Protein AF-A0A7S4CB70-F1 (afdb_monomer_lite)

Organism: NCBI:txid73025

pLDDT: mean 74.88, std 22.2, range [30.34, 98.38]

Secondary structure (DSSP, 8-state):
-PPPPPPPTT-----EETTTTT-EE-TTSEEEETTTEEEES------TT-TT--------EEEE---TTTTSHHHIIIIIIHHHHHHHHHHHH-TT-EEEE---HHHHHHHHHTT--GGGEEE-----SSS--------SEEEEE--S-S-TT---HHHHHHHHHHTGGGS--PPPSS-EEEEEEPPTT-TT--TTHHHHHHHHHHHTTTT-EEEEEEGGG---HHHHHHHHTTEEEEEEETTSSHHHHHTTSPTT-EEEEEESSGGG--HHHHHHHHHTT-EEEEEE---SS-----------

Sequence (304 aa):
AMAQAAAPANFTPFYIDVGNCGATVTRLGRVLVPGVGQFDVGGMRYNERDPEAAEPRNFGQAVVIMSPHVDAVYHSVYEGMLRTLLVLPQLNKNPALRIVTTDKPHMLQFLRVLGIDTRRVVRGLLVYASHKFYKYDVQAHVRLIVPNGIPHSNPPRQLLDMFRCYTASLRSTAPQAVPVIAVVERRPNSQRSYDQHNLLMKQLKRAMKGRAIVKVWRYDRNPTLAESIRFFSLVSVLVGPHGAGIGANMIHMPEGSSVIELIGSPAYLHPCNINLANILGLRHFTVLANQPNKQGPMDFPNVT

Radius of gyration: 20.65 Å; chains: 1; bounding box: 45×45×61 Å

InterPro domains:
  IPR049625 Glycosyltransferase 61, catalytic domain [PF04577] (85-260)

Structure (mmCIF, N/CA/C/O backbone):
data_AF-A0A7S4CB70-F1
#
_entry.id   AF-A0A7S4CB70-F1
#
loop_
_atom_site.group_PDB
_atom_site.id
_atom_site.type_symbol
_atom_site.label_atom_id
_atom_site.label_alt_id
_atom_site.label_comp_id
_atom_site.label_asym_id
_atom_site.label_entity_id
_atom_site.label_seq_id
_atom_site.pdbx_PDB_ins_code
_atom_site.Cartn_x
_atom_site.Cartn_y
_atom_site.Cartn_z
_atom_site.occupancy
_atom_site.B_iso_or_equiv
_atom_site.auth_seq_id
_atom_site.auth_comp_id
_atom_site.auth_asym_id
_atom_site.auth_atom_id
_atom_site.pdbx_PDB_model_num
ATOM 1 N N . ALA A 1 1 ? 10.836 -21.879 -0.858 1.00 38.91 1 ALA A N 1
ATOM 2 C CA . ALA A 1 1 ? 10.561 -21.505 -2.258 1.00 38.91 1 ALA A CA 1
ATOM 3 C C . ALA A 1 1 ? 9.138 -20.968 -2.329 1.00 38.91 1 ALA A C 1
ATOM 5 O O . ALA A 1 1 ? 8.225 -21.689 -1.949 1.00 38.91 1 ALA A O 1
ATOM 6 N N . MET A 1 2 ? 8.939 -19.697 -2.688 1.00 38.38 2 MET A N 1
ATOM 7 C CA . MET A 1 2 ? 7.585 -19.172 -2.899 1.00 38.38 2 MET A CA 1
ATOM 8 C C . MET A 1 2 ? 7.116 -19.660 -4.268 1.00 38.38 2 MET A C 1
ATOM 10 O O . MET A 1 2 ? 7.811 -19.424 -5.255 1.00 38.38 2 MET A O 1
ATOM 14 N N . ALA A 1 3 ? 5.992 -20.375 -4.329 1.00 41.59 3 ALA A N 1
ATOM 15 C CA . ALA A 1 3 ? 5.378 -20.722 -5.604 1.00 41.59 3 ALA A CA 1
ATOM 16 C C . ALA A 1 3 ? 5.056 -19.418 -6.348 1.00 41.59 3 ALA A C 1
ATOM 18 O O . ALA A 1 3 ? 4.370 -18.551 -5.801 1.00 41.59 3 ALA A O 1
ATOM 19 N N . GLN A 1 4 ? 5.602 -19.249 -7.554 1.00 51.22 4 GLN A N 1
ATOM 20 C CA . GLN A 1 4 ? 5.260 -18.112 -8.401 1.00 51.22 4 GLN A CA 1
ATOM 21 C C . GLN A 1 4 ? 3.770 -18.213 -8.723 1.00 51.22 4 GLN A C 1
ATOM 23 O O . GLN A 1 4 ? 3.330 -19.187 -9.331 1.00 51.22 4 GLN A O 1
ATOM 28 N N . ALA A 1 5 ? 2.987 -17.226 -8.288 1.00 50.06 5 ALA A N 1
ATOM 29 C CA . ALA A 1 5 ? 1.617 -17.101 -8.752 1.00 50.06 5 ALA A CA 1
ATOM 30 C C . ALA A 1 5 ? 1.665 -16.906 -10.274 1.00 50.06 5 ALA A C 1
ATOM 32 O O . ALA A 1 5 ? 2.288 -15.958 -10.759 1.00 50.06 5 ALA A O 1
ATOM 33 N N . ALA A 1 6 ? 1.063 -17.829 -11.024 1.00 48.88 6 ALA A N 1
ATOM 34 C CA . ALA A 1 6 ? 0.934 -17.677 -12.464 1.00 48.88 6 ALA A CA 1
ATOM 35 C C . ALA A 1 6 ? 0.084 -16.432 -12.755 1.00 48.88 6 ALA A C 1
ATOM 37 O O . ALA A 1 6 ? -0.945 -16.208 -12.114 1.00 48.88 6 ALA A O 1
ATOM 38 N N . ALA A 1 7 ? 0.525 -15.613 -13.711 1.00 49.22 7 ALA A N 1
ATOM 39 C CA . ALA A 1 7 ? -0.273 -14.496 -14.198 1.00 49.22 7 ALA A CA 1
ATOM 40 C C . ALA A 1 7 ? -1.638 -15.013 -14.706 1.00 49.22 7 ALA A C 1
ATOM 42 O O . ALA A 1 7 ? -1.688 -16.107 -15.276 1.00 49.22 7 ALA A O 1
ATOM 43 N N . PRO A 1 8 ? -2.740 -14.258 -14.543 1.00 51.25 8 PRO A N 1
ATOM 44 C CA . PRO A 1 8 ? -4.026 -14.645 -15.118 1.00 51.25 8 PRO A CA 1
ATOM 45 C C . PRO A 1 8 ? -3.899 -14.820 -16.642 1.00 51.25 8 PRO A C 1
ATOM 47 O O . PRO A 1 8 ? -3.343 -13.960 -17.323 1.00 51.25 8 PRO A O 1
ATOM 50 N N . ALA A 1 9 ? -4.422 -15.933 -17.170 1.00 47.75 9 ALA A N 1
ATOM 51 C CA . ALA A 1 9 ? -4.161 -16.422 -18.531 1.00 47.75 9 ALA A CA 1
ATOM 52 C C . ALA A 1 9 ? -4.586 -15.479 -19.681 1.00 47.75 9 ALA A C 1
ATOM 54 O O . ALA A 1 9 ? -4.141 -15.666 -20.808 1.00 47.75 9 ALA A O 1
ATOM 55 N N . ASN A 1 10 ? -5.393 -14.446 -19.404 1.00 42.00 10 ASN A N 1
ATOM 56 C CA . ASN A 1 10 ? -6.026 -13.593 -20.419 1.00 42.00 10 ASN A CA 1
ATOM 57 C C . ASN A 1 10 ? -5.554 -12.125 -20.399 1.00 42.00 10 ASN A C 1
ATOM 59 O O . ASN A 1 10 ? -6.231 -11.256 -20.943 1.00 42.00 10 ASN A O 1
ATOM 63 N N . PHE A 1 11 ? -4.424 -11.810 -19.758 1.00 40.81 11 PHE A N 1
ATOM 64 C CA . PHE A 1 11 ? -3.896 -10.443 -19.740 1.00 40.81 11 PHE A CA 1
ATOM 65 C C . PHE A 1 11 ? -2.782 -10.251 -20.779 1.00 40.81 11 PHE A C 1
ATOM 67 O O . PHE A 1 11 ? -1.666 -10.740 -20.603 1.00 40.81 11 PHE A O 1
ATOM 74 N N . THR A 1 12 ? -3.064 -9.501 -21.849 1.00 40.53 12 THR A N 1
ATOM 75 C CA . THR A 1 12 ? -2.051 -9.047 -22.816 1.00 40.53 12 THR A CA 1
ATOM 76 C C . THR A 1 12 ? -1.726 -7.574 -22.544 1.00 40.53 12 THR A C 1
ATOM 78 O O . THR A 1 12 ? -2.534 -6.708 -22.881 1.00 40.53 12 THR A O 1
ATOM 81 N N . PRO A 1 13 ? -0.588 -7.245 -21.905 1.00 44.75 13 PRO A N 1
ATOM 82 C CA . PRO A 1 13 ? -0.227 -5.854 -21.662 1.00 44.75 13 PRO A CA 1
ATOM 83 C C . PRO A 1 13 ? 0.064 -5.136 -22.982 1.00 44.75 13 PRO A C 1
ATOM 85 O O . PRO A 1 13 ? 0.829 -5.633 -23.808 1.00 44.75 13 PRO A O 1
ATOM 88 N N . PHE A 1 14 ? -0.503 -3.942 -23.150 1.00 37.31 14 PHE A N 1
ATOM 89 C CA . PHE A 1 14 ? -0.093 -3.008 -24.195 1.00 37.31 14 PHE A CA 1
ATOM 90 C C . PHE A 1 14 ? 1.187 -2.308 -23.737 1.00 37.31 14 PHE A C 1
ATOM 92 O O . PHE A 1 14 ? 1.234 -1.753 -22.637 1.00 37.31 14 PHE A O 1
ATOM 99 N N . TYR A 1 15 ? 2.232 -2.333 -24.556 1.00 43.66 15 TYR A N 1
ATOM 100 C CA . TYR A 1 15 ? 3.462 -1.612 -24.266 1.00 43.66 15 TYR A CA 1
ATOM 101 C C . TYR A 1 15 ? 4.108 -1.084 -25.539 1.00 43.66 15 TYR A C 1
ATOM 103 O O . TYR A 1 15 ? 3.937 -1.645 -26.619 1.00 43.66 15 TYR A O 1
ATOM 111 N N . ILE A 1 16 ? 4.846 0.014 -25.396 1.00 42.50 16 ILE A N 1
ATOM 112 C CA . ILE A 1 16 ? 5.533 0.666 -26.506 1.00 42.50 16 ILE A CA 1
ATOM 113 C C . ILE A 1 16 ? 6.975 0.166 -26.520 1.00 42.50 16 ILE A C 1
ATOM 115 O O . ILE A 1 16 ? 7.754 0.504 -25.623 1.00 42.50 16 ILE A O 1
ATOM 119 N N . ASP A 1 17 ? 7.317 -0.633 -27.535 1.00 43.75 17 ASP A N 1
ATOM 120 C CA . ASP A 1 17 ? 8.709 -0.967 -27.831 1.00 43.75 17 ASP A CA 1
ATOM 121 C C . ASP A 1 17 ? 9.385 0.199 -28.554 1.00 43.75 17 ASP A C 1
ATOM 123 O O . ASP A 1 17 ? 9.377 0.297 -29.777 1.00 43.75 17 ASP A O 1
ATOM 127 N N . VAL A 1 18 ? 9.970 1.117 -27.793 1.00 45.50 18 VAL A N 1
ATOM 128 C CA . VAL A 1 18 ? 10.649 2.299 -28.347 1.00 45.50 18 VAL A CA 1
ATOM 129 C C . VAL A 1 18 ? 11.891 1.953 -29.183 1.00 45.50 18 VAL A C 1
ATOM 131 O O . VAL A 1 18 ? 12.336 2.795 -29.960 1.00 45.50 18 VAL A O 1
ATOM 134 N N . GLY A 1 19 ? 12.420 0.724 -29.094 1.00 41.91 19 GLY A N 1
ATOM 135 C CA . GLY A 1 19 ? 13.618 0.298 -29.821 1.00 41.91 19 GLY A CA 1
ATOM 136 C C . GLY A 1 19 ? 13.422 0.126 -31.331 1.00 41.91 19 GLY A C 1
ATOM 137 O O . GLY A 1 19 ? 14.391 0.257 -32.072 1.00 41.91 19 GLY A O 1
ATOM 138 N N . ASN A 1 20 ? 12.187 -0.117 -31.789 1.00 40.50 20 ASN A N 1
ATOM 139 C CA . ASN A 1 20 ? 11.865 -0.371 -33.203 1.00 40.50 20 ASN A CA 1
ATOM 140 C C . ASN A 1 20 ? 10.973 0.704 -33.853 1.00 40.50 20 ASN A C 1
ATOM 142 O O . ASN A 1 20 ? 10.680 0.612 -35.042 1.00 40.50 20 ASN A O 1
ATOM 146 N N . CYS A 1 21 ? 10.533 1.724 -33.108 1.00 31.61 21 CYS A N 1
ATOM 147 C CA . CYS A 1 21 ? 9.533 2.688 -33.591 1.00 31.61 21 CYS A CA 1
ATOM 148 C C . CYS A 1 21 ? 10.104 4.022 -34.097 1.00 31.61 21 CYS A C 1
ATOM 150 O O . CYS A 1 21 ? 9.324 4.912 -34.424 1.00 31.61 21 CYS A O 1
ATOM 152 N N . GLY A 1 22 ? 11.428 4.218 -34.111 1.00 35.22 22 GLY A N 1
ATOM 153 C CA . GLY A 1 22 ? 12.018 5.527 -34.435 1.00 35.22 22 GLY A CA 1
ATOM 154 C C . GLY A 1 22 ? 11.606 6.630 -33.448 1.00 35.22 22 GLY A C 1
ATOM 155 O O . GLY A 1 22 ? 11.465 7.788 -33.834 1.00 35.22 22 GLY A O 1
ATOM 156 N N . ALA A 1 23 ? 11.342 6.267 -32.189 1.00 40.75 23 ALA A N 1
ATOM 157 C CA . ALA A 1 23 ? 10.870 7.208 -31.187 1.00 40.75 23 ALA A CA 1
ATOM 158 C C . ALA A 1 23 ? 11.989 8.163 -30.749 1.00 40.75 23 ALA A C 1
ATOM 160 O O . ALA A 1 23 ? 13.072 7.726 -30.355 1.00 40.75 23 ALA A O 1
ATOM 161 N N . THR A 1 24 ? 11.706 9.465 -30.761 1.00 41.31 24 THR A N 1
ATOM 162 C CA . THR A 1 24 ? 12.669 10.500 -30.365 1.00 41.31 24 THR A CA 1
ATOM 163 C C . THR A 1 24 ? 12.291 11.047 -28.995 1.00 41.31 24 THR A C 1
ATOM 165 O O . THR A 1 24 ? 11.194 11.583 -28.803 1.00 41.31 24 THR A O 1
ATOM 168 N N . VAL A 1 25 ? 13.205 10.937 -28.030 1.00 41.62 25 VAL A N 1
ATOM 169 C CA . VAL A 1 25 ? 13.094 11.655 -26.756 1.00 41.62 25 VAL A CA 1
ATOM 170 C C . VAL A 1 25 ? 13.489 13.104 -27.016 1.00 41.62 25 VAL A C 1
ATOM 172 O O . VAL A 1 25 ? 14.643 13.414 -27.299 1.00 41.62 25 VAL A O 1
ATOM 175 N N . THR A 1 26 ? 12.517 14.006 -26.975 1.00 39.88 26 THR A N 1
ATOM 176 C CA . THR A 1 26 ? 12.767 15.439 -27.163 1.00 39.88 26 THR A CA 1
ATOM 177 C C . THR A 1 26 ? 13.491 16.034 -25.953 1.00 39.88 26 THR A C 1
ATOM 179 O O . THR A 1 26 ? 13.379 15.535 -24.832 1.00 39.88 26 THR A O 1
ATOM 182 N N . ARG A 1 27 ? 14.150 17.184 -26.152 1.00 35.41 27 ARG A N 1
ATOM 183 C CA . ARG A 1 27 ? 14.842 17.969 -25.106 1.00 35.41 27 ARG A CA 1
ATOM 184 C C . ARG A 1 27 ? 13.941 18.386 -23.923 1.00 35.41 27 ARG A C 1
ATOM 186 O O . ARG A 1 27 ? 14.445 18.870 -22.918 1.00 35.41 27 ARG A O 1
ATOM 193 N N . LEU A 1 28 ? 12.623 18.199 -24.041 1.00 35.06 28 LEU A N 1
ATOM 194 C CA . LEU A 1 28 ? 11.613 18.488 -23.018 1.00 35.06 28 LEU A CA 1
ATOM 195 C C . LEU A 1 28 ? 11.128 17.239 -22.257 1.00 35.06 28 LEU A C 1
ATOM 197 O O . LEU A 1 28 ? 10.155 17.326 -21.512 1.00 35.06 28 LEU A O 1
ATOM 201 N N . GLY A 1 29 ? 11.741 16.070 -22.471 1.00 40.28 29 GLY A N 1
ATOM 202 C CA . GLY A 1 29 ? 11.293 14.818 -21.854 1.00 40.28 29 GLY A CA 1
ATOM 203 C C . GLY A 1 29 ? 9.998 14.268 -22.456 1.00 40.28 29 GLY A C 1
ATOM 204 O O . GLY A 1 29 ? 9.324 13.459 -21.828 1.00 40.28 29 GLY A O 1
ATOM 205 N N . ARG A 1 30 ? 9.627 14.686 -23.673 1.00 40.75 30 ARG A N 1
ATOM 206 C CA . ARG A 1 30 ? 8.506 14.080 -24.407 1.00 40.75 30 ARG A CA 1
ATOM 207 C C . ARG A 1 30 ? 9.035 12.969 -25.293 1.00 40.75 30 ARG A C 1
ATOM 209 O O . ARG A 1 30 ? 9.945 13.224 -26.082 1.00 40.75 30 ARG A O 1
ATOM 216 N N . VAL A 1 31 ? 8.462 11.776 -25.179 1.00 47.41 31 VAL A N 1
ATOM 217 C CA . VAL A 1 31 ? 8.704 10.688 -26.131 1.00 47.41 31 VAL A CA 1
ATOM 218 C C . VAL A 1 31 ? 7.678 10.851 -27.238 1.00 47.41 31 VAL A C 1
ATOM 220 O O . VAL A 1 31 ? 6.473 10.718 -27.013 1.00 47.41 31 VAL A O 1
ATOM 223 N N . LEU A 1 32 ? 8.162 11.179 -28.430 1.00 39.53 32 LEU A N 1
ATOM 224 C CA . LEU A 1 32 ? 7.360 11.125 -29.642 1.00 39.53 32 LEU A CA 1
ATOM 225 C C . LEU A 1 32 ? 7.477 9.719 -30.208 1.00 39.53 32 LEU A C 1
ATOM 227 O O . LEU A 1 32 ? 8.570 9.299 -30.579 1.00 39.53 32 LEU A O 1
ATOM 231 N N . VAL A 1 33 ? 6.357 9.004 -30.262 1.00 45.50 33 VAL A N 1
ATOM 232 C CA . VAL A 1 33 ? 6.277 7.702 -30.926 1.00 45.50 33 VAL A CA 1
ATOM 233 C C . VAL A 1 33 ? 5.480 7.909 -32.215 1.00 45.50 33 VAL A C 1
ATOM 235 O O . VAL A 1 33 ? 4.283 8.218 -32.136 1.00 45.50 33 VAL A O 1
ATOM 238 N N . PRO A 1 34 ? 6.109 7.785 -33.397 1.00 32.56 34 PRO A N 1
ATOM 239 C CA . PRO A 1 34 ? 5.412 7.889 -34.674 1.00 32.56 34 PRO A CA 1
ATOM 240 C C . PRO A 1 34 ? 4.170 6.985 -34.707 1.00 32.56 34 PRO A C 1
ATOM 242 O O . PRO A 1 34 ? 4.249 5.802 -34.386 1.00 32.56 34 PRO A O 1
ATOM 245 N N . GLY A 1 35 ? 3.007 7.556 -35.035 1.00 34.72 35 GLY A N 1
ATOM 246 C CA . GLY A 1 35 ? 1.729 6.834 -35.112 1.00 34.72 35 GLY A CA 1
ATOM 247 C C . GLY A 1 35 ? 0.983 6.605 -33.787 1.00 34.72 35 GLY A C 1
ATOM 248 O O . GLY A 1 35 ? -0.175 6.203 -33.832 1.00 34.72 35 GLY A O 1
ATOM 249 N N . VAL A 1 36 ? 1.584 6.887 -32.622 1.00 36.31 36 VAL A N 1
ATOM 250 C CA . VAL A 1 36 ? 0.936 6.698 -31.300 1.00 36.31 36 VAL A CA 1
ATOM 251 C C . VAL A 1 36 ? 0.684 8.032 -30.577 1.00 36.31 36 VAL A C 1
ATOM 253 O O . VAL A 1 36 ? -0.192 8.126 -29.722 1.00 36.31 36 VAL A O 1
ATOM 256 N N . GLY A 1 37 ? 1.405 9.091 -30.955 1.00 31.83 37 GLY A N 1
ATOM 257 C CA . GLY A 1 37 ? 1.244 10.439 -30.405 1.00 31.83 37 GLY A CA 1
ATOM 258 C C . GLY A 1 37 ? 2.386 10.853 -29.476 1.00 31.83 37 GLY A C 1
ATOM 259 O O . GLY A 1 37 ? 3.421 10.192 -29.372 1.00 31.83 37 GLY A O 1
ATOM 260 N N . GLN A 1 38 ? 2.217 12.010 -28.839 1.00 36.25 38 GLN A N 1
ATOM 261 C CA . GLN A 1 38 ? 3.214 12.594 -27.948 1.00 36.25 38 GLN A CA 1
ATOM 262 C C . GLN A 1 38 ? 2.913 12.205 -26.500 1.00 36.25 38 GLN A C 1
ATOM 264 O O . GLN A 1 38 ? 1.877 12.582 -25.957 1.00 36.25 38 GLN A O 1
ATOM 269 N N . PHE A 1 39 ? 3.845 11.509 -25.856 1.00 40.81 39 PHE A N 1
ATOM 270 C CA . PHE A 1 39 ? 3.754 11.196 -24.435 1.00 40.81 39 PHE A CA 1
ATOM 271 C C . PHE A 1 39 ? 4.614 12.171 -23.649 1.00 40.81 39 PHE A C 1
ATOM 273 O O . PHE A 1 39 ? 5.812 12.308 -23.908 1.00 40.81 39 PHE A O 1
ATOM 280 N N . ASP A 1 40 ? 4.014 12.837 -22.669 1.00 40.22 40 ASP A N 1
ATOM 281 C CA . ASP A 1 40 ? 4.784 13.539 -21.653 1.00 40.22 40 ASP A CA 1
ATOM 282 C C . ASP A 1 40 ? 5.363 12.478 -20.706 1.00 40.22 40 ASP A C 1
ATOM 284 O O . ASP A 1 40 ? 4.619 11.817 -19.979 1.00 40.22 40 ASP A O 1
ATOM 288 N N . VAL A 1 41 ? 6.685 12.286 -20.691 1.00 44.88 41 VAL A N 1
ATOM 289 C CA . VAL A 1 41 ? 7.349 11.395 -19.711 1.00 44.88 41 VAL A CA 1
ATOM 290 C C . VAL A 1 41 ? 7.465 12.097 -18.343 1.00 44.88 41 VAL A C 1
ATOM 292 O O . VAL A 1 41 ? 8.247 11.711 -17.481 1.00 44.88 41 VAL A O 1
ATOM 295 N N . GLY A 1 42 ? 6.641 13.125 -18.120 1.00 38.31 42 GLY A N 1
ATOM 296 C CA . GLY A 1 42 ? 6.819 14.126 -17.082 1.00 38.31 42 GLY A CA 1
ATOM 297 C C . GLY A 1 42 ? 7.861 15.140 -17.542 1.00 38.31 42 GLY A C 1
ATOM 298 O O . GLY A 1 42 ? 8.970 14.761 -17.908 1.00 38.31 42 GLY A O 1
ATOM 299 N N . GLY A 1 43 ? 7.498 16.423 -17.538 1.00 34.38 43 GLY A N 1
ATOM 300 C CA . GLY A 1 43 ? 8.334 17.519 -18.023 1.00 34.38 43 GLY A CA 1
ATOM 301 C C . GLY A 1 43 ? 9.685 17.605 -17.311 1.00 34.38 43 GLY A C 1
ATOM 302 O O . GLY A 1 43 ? 9.848 18.321 -16.323 1.00 34.38 43 GLY A O 1
ATOM 303 N N . MET A 1 44 ? 10.676 16.896 -17.843 1.00 37.84 44 MET A N 1
ATOM 304 C CA . MET A 1 44 ? 12.067 16.989 -17.432 1.00 37.84 44 MET A CA 1
ATOM 305 C C . MET A 1 44 ? 12.642 18.268 -18.044 1.00 37.84 44 MET A C 1
ATOM 307 O O . MET A 1 44 ? 12.967 18.311 -19.229 1.00 37.84 44 MET A O 1
ATOM 311 N N . ARG A 1 45 ? 12.736 19.346 -17.255 1.00 36.75 45 ARG A N 1
ATOM 312 C CA . ARG A 1 45 ? 13.505 20.531 -17.657 1.00 36.75 45 ARG A CA 1
ATOM 313 C C . ARG A 1 45 ? 14.989 20.266 -17.413 1.00 36.75 45 ARG A C 1
ATOM 315 O O . ARG A 1 45 ? 15.393 19.922 -16.308 1.00 36.75 45 ARG A O 1
ATOM 322 N N . TYR A 1 46 ? 15.782 20.440 -18.463 1.00 38.91 46 TYR A N 1
ATOM 323 C CA . TYR A 1 46 ? 17.238 20.332 -18.452 1.00 38.91 46 TYR A CA 1
ATOM 324 C C . TYR A 1 46 ? 17.848 21.421 -17.551 1.00 38.91 46 TYR A C 1
ATOM 326 O O . TYR A 1 46 ? 17.505 22.593 -17.705 1.00 38.91 46 TYR A O 1
ATOM 334 N N . ASN A 1 47 ? 18.736 21.058 -16.621 1.00 38.66 47 ASN A N 1
ATOM 335 C CA . ASN A 1 47 ? 19.547 22.022 -15.874 1.00 38.66 47 ASN A CA 1
ATOM 336 C C . ASN A 1 47 ? 21.029 21.742 -16.168 1.00 38.66 47 ASN A C 1
ATOM 338 O O . ASN A 1 47 ? 21.562 20.727 -15.738 1.00 38.66 47 ASN A O 1
ATOM 342 N N . GLU A 1 48 ? 21.677 22.622 -16.933 1.00 42.81 48 GLU A N 1
ATOM 343 C CA . GLU A 1 48 ? 23.053 22.470 -17.454 1.00 42.81 48 GLU A CA 1
ATOM 344 C C . GLU A 1 48 ? 24.160 22.608 -16.395 1.00 42.81 48 GLU A C 1
ATOM 346 O O . GLU A 1 48 ? 25.338 22.566 -16.734 1.00 42.81 48 GLU A O 1
ATOM 351 N N . ARG A 1 49 ? 23.812 22.804 -15.118 1.00 41.59 49 ARG A N 1
ATOM 352 C CA . ARG A 1 49 ? 24.748 23.280 -14.086 1.00 41.59 49 ARG A CA 1
ATOM 353 C C . ARG A 1 49 ? 25.097 22.272 -12.987 1.00 41.59 49 ARG A C 1
ATOM 355 O O . ARG A 1 49 ? 25.583 22.705 -11.948 1.00 41.59 49 ARG A O 1
ATOM 362 N N . ASP A 1 50 ? 24.855 20.973 -13.170 1.00 47.81 50 ASP A N 1
ATOM 363 C CA . ASP A 1 50 ? 25.267 19.965 -12.179 1.00 47.81 50 ASP A CA 1
ATOM 364 C C . ASP A 1 50 ? 26.603 19.294 -12.572 1.00 47.81 50 ASP A C 1
ATOM 366 O O . ASP A 1 50 ? 26.616 18.465 -13.486 1.00 47.81 50 ASP A O 1
ATOM 370 N N . PRO A 1 51 ? 27.731 19.645 -11.924 1.00 46.97 51 PRO A N 1
ATOM 371 C CA . PRO A 1 51 ? 29.043 19.060 -12.203 1.00 46.97 51 PRO A CA 1
ATOM 372 C C . PRO A 1 51 ? 29.188 17.602 -11.724 1.00 46.97 51 PRO A C 1
ATOM 374 O O . PRO A 1 51 ? 30.173 16.961 -12.078 1.00 46.97 51 PRO A O 1
ATOM 377 N N . GLU A 1 52 ? 28.228 17.054 -10.963 1.00 46.34 52 GLU A N 1
ATOM 378 C CA . GLU A 1 52 ? 28.184 15.628 -10.589 1.00 46.34 52 GLU A CA 1
ATOM 379 C C . GLU A 1 52 ? 27.339 14.769 -11.544 1.00 46.34 52 GLU A C 1
ATOM 381 O O . GLU A 1 52 ? 27.092 13.589 -11.270 1.00 46.34 52 GLU A O 1
ATOM 386 N N . ALA A 1 53 ? 26.884 15.322 -12.674 1.00 50.75 53 ALA A N 1
ATOM 387 C CA . ALA A 1 53 ? 26.227 14.538 -13.712 1.00 50.75 53 ALA A CA 1
ATOM 388 C C . ALA A 1 53 ? 27.212 13.490 -14.256 1.00 50.75 53 ALA A C 1
ATOM 390 O O . ALA A 1 53 ? 28.039 13.772 -15.119 1.00 50.75 53 ALA A O 1
ATOM 391 N N . ALA A 1 54 ? 27.139 12.281 -13.699 1.00 50.69 54 ALA A N 1
ATOM 392 C CA . ALA A 1 54 ? 27.976 11.165 -14.095 1.00 50.69 54 ALA A CA 1
ATOM 393 C C . ALA A 1 54 ? 27.886 10.943 -15.612 1.00 50.69 54 ALA A C 1
ATOM 395 O O . ALA A 1 54 ? 26.796 10.998 -16.188 1.00 50.69 54 ALA A O 1
ATOM 396 N N . GLU A 1 55 ? 29.038 10.656 -16.221 1.00 48.81 55 GLU A N 1
ATOM 397 C CA . GLU A 1 55 ? 29.168 10.205 -17.609 1.00 48.81 55 GLU A CA 1
ATOM 398 C C . GLU A 1 55 ? 28.046 9.210 -17.982 1.00 48.81 55 GLU A C 1
ATOM 400 O O . GLU A 1 55 ? 27.726 8.322 -17.172 1.00 48.81 55 GLU A O 1
ATOM 405 N N . PRO A 1 56 ? 27.446 9.325 -19.186 1.00 53.72 56 PRO A N 1
ATOM 406 C CA . PRO A 1 56 ? 26.411 8.411 -19.654 1.00 53.72 56 PRO A CA 1
ATOM 407 C C . PRO A 1 56 ? 26.868 6.958 -19.498 1.00 53.72 56 PRO A C 1
ATOM 409 O O . PRO A 1 56 ? 27.841 6.515 -20.106 1.00 53.72 56 PRO A O 1
ATOM 412 N N . ARG A 1 57 ? 26.164 6.182 -18.673 1.00 56.66 57 ARG A N 1
ATOM 413 C CA . ARG A 1 57 ? 26.432 4.747 -18.542 1.00 56.66 57 ARG A CA 1
ATOM 414 C C . ARG A 1 57 ? 25.555 3.993 -19.533 1.00 56.66 57 ARG A C 1
ATOM 416 O O . ARG A 1 57 ? 24.331 4.102 -19.495 1.00 56.66 57 ARG A O 1
ATOM 423 N N . ASN A 1 58 ? 26.171 3.183 -20.390 1.00 64.31 58 ASN A N 1
ATOM 424 C CA . ASN A 1 58 ? 25.429 2.259 -21.240 1.00 64.31 58 ASN A CA 1
ATOM 425 C C . ASN A 1 58 ? 24.881 1.110 -20.377 1.00 64.31 58 ASN A C 1
ATOM 427 O O . ASN A 1 58 ? 25.614 0.214 -19.960 1.00 64.31 58 ASN A O 1
ATOM 431 N N . PHE A 1 59 ? 23.582 1.151 -20.086 1.00 61.25 59 PHE A N 1
ATOM 432 C CA . PHE A 1 59 ? 22.901 0.122 -19.294 1.00 61.25 59 PHE A CA 1
ATOM 433 C C . PHE A 1 59 ? 22.364 -1.043 -20.143 1.00 61.25 59 PHE A C 1
ATOM 435 O O . PHE A 1 59 ? 21.671 -1.915 -19.613 1.00 61.25 59 PHE A O 1
ATOM 442 N N . GLY A 1 60 ? 22.658 -1.071 -21.447 1.00 74.69 60 GLY A N 1
ATOM 443 C CA . GLY A 1 60 ? 22.072 -2.024 -22.382 1.00 74.69 60 GLY A CA 1
ATOM 444 C C . GLY A 1 60 ? 20.573 -1.779 -22.554 1.00 74.69 60 GLY A C 1
ATOM 445 O O . GLY A 1 60 ? 20.161 -0.680 -22.921 1.00 74.69 60 GLY A O 1
ATOM 446 N N . GLN A 1 61 ? 19.756 -2.805 -22.299 1.00 81.50 61 GLN A N 1
ATOM 447 C CA . GLN A 1 61 ? 18.296 -2.723 -22.377 1.00 81.50 61 GLN A CA 1
ATOM 448 C C . GLN A 1 61 ? 17.681 -2.479 -20.999 1.00 81.50 61 GLN A C 1
ATOM 450 O O . GLN A 1 61 ? 17.981 -3.192 -20.036 1.00 81.50 61 GLN A O 1
ATOM 455 N N . ALA A 1 62 ? 16.769 -1.512 -20.918 1.00 82.62 62 ALA A N 1
ATOM 456 C CA . ALA A 1 62 ? 16.116 -1.146 -19.669 1.00 82.62 62 ALA A CA 1
ATOM 457 C C . ALA A 1 62 ? 14.604 -0.936 -19.815 1.00 82.62 62 ALA A C 1
ATOM 459 O O . ALA A 1 62 ? 14.110 -0.576 -20.888 1.00 82.62 62 ALA A O 1
ATOM 460 N N . VAL A 1 63 ? 13.896 -1.137 -18.701 1.00 84.69 63 VAL A N 1
ATOM 461 C CA . VAL A 1 63 ? 12.500 -0.744 -18.489 1.00 84.69 63 VAL A CA 1
ATOM 462 C C . VAL A 1 63 ? 12.456 0.385 -17.467 1.00 84.69 63 VAL A C 1
ATOM 464 O O . VAL A 1 63 ? 13.082 0.279 -16.412 1.00 84.69 63 VAL A O 1
ATOM 467 N N . VAL A 1 64 ? 11.705 1.448 -17.748 1.00 81.94 64 VAL A N 1
ATOM 468 C CA . VAL A 1 64 ? 11.556 2.587 -16.827 1.00 81.94 64 VAL A CA 1
ATOM 469 C C . VAL A 1 64 ? 10.240 2.478 -16.059 1.00 81.94 64 VAL A C 1
ATOM 471 O O . VAL A 1 64 ? 9.164 2.458 -16.654 1.00 81.94 64 VAL A O 1
ATOM 474 N N . ILE A 1 65 ? 10.329 2.417 -14.727 1.00 81.06 65 ILE A N 1
ATOM 475 C CA . ILE A 1 65 ? 9.197 2.271 -13.802 1.00 81.06 65 ILE A CA 1
ATOM 476 C C . ILE A 1 65 ? 9.305 3.368 -12.738 1.00 81.06 65 ILE A C 1
ATOM 478 O O . ILE A 1 65 ? 9.859 3.161 -11.657 1.00 81.06 65 ILE A O 1
ATOM 482 N N . MET A 1 66 ? 8.823 4.570 -13.056 1.00 74.81 66 MET A N 1
ATOM 483 C CA . MET A 1 66 ? 9.024 5.753 -12.210 1.00 74.81 66 MET A CA 1
ATOM 484 C C . MET A 1 66 ? 7.735 6.544 -11.991 1.00 74.81 66 MET A C 1
ATOM 486 O O . MET A 1 66 ? 6.903 6.657 -12.888 1.00 74.81 66 MET A O 1
ATOM 490 N N . SER A 1 67 ? 7.589 7.108 -10.793 1.00 75.12 67 SER A N 1
ATOM 491 C CA . SER A 1 67 ? 6.532 8.055 -10.420 1.00 75.12 67 SER A CA 1
ATOM 492 C C . SER A 1 67 ? 7.163 9.424 -10.134 1.00 75.12 67 SER A C 1
ATOM 494 O O . SER A 1 67 ? 8.292 9.475 -9.643 1.00 75.12 67 SER A O 1
ATOM 496 N N . PRO A 1 68 ? 6.465 10.542 -10.392 1.00 69.19 68 PRO A N 1
ATOM 497 C CA . PRO A 1 68 ? 6.941 11.866 -9.986 1.00 69.19 68 PRO A CA 1
ATOM 498 C C . PRO A 1 68 ? 7.051 12.031 -8.459 1.00 69.19 68 PRO A C 1
ATOM 500 O O . PRO A 1 68 ? 7.695 12.964 -7.990 1.00 69.19 68 PRO A O 1
ATOM 503 N N . HIS A 1 69 ? 6.449 11.133 -7.676 1.00 74.25 69 HIS A N 1
ATOM 504 C CA . HIS A 1 69 ? 6.380 11.213 -6.219 1.00 74.25 69 HIS A CA 1
ATOM 505 C C . HIS A 1 69 ? 6.947 9.956 -5.542 1.00 74.25 69 HIS A C 1
ATOM 507 O O . HIS A 1 69 ? 6.431 9.521 -4.514 1.00 74.25 69 HIS A O 1
ATOM 513 N N . VAL A 1 70 ? 8.016 9.364 -6.092 1.00 67.31 70 VAL A N 1
ATOM 514 C CA . VAL A 1 70 ? 8.646 8.131 -5.563 1.00 67.31 70 VAL A CA 1
ATOM 515 C C . VAL A 1 70 ? 9.006 8.181 -4.078 1.00 67.31 70 VAL A C 1
ATOM 517 O O . VAL A 1 70 ? 9.090 7.131 -3.443 1.00 67.31 70 VAL A O 1
ATOM 520 N N . ASP A 1 71 ? 9.203 9.370 -3.509 1.00 69.25 71 ASP A N 1
ATOM 521 C CA . ASP A 1 71 ? 9.471 9.504 -2.082 1.00 69.25 71 ASP A CA 1
ATOM 522 C C . ASP A 1 71 ? 8.253 9.158 -1.229 1.00 69.25 71 ASP A C 1
ATOM 524 O O . ASP A 1 71 ? 8.409 8.658 -0.127 1.00 69.25 71 ASP A O 1
ATOM 528 N N . ALA A 1 72 ? 7.024 9.335 -1.703 1.00 76.94 72 ALA A N 1
ATOM 529 C CA . ALA A 1 72 ? 5.863 8.944 -0.921 1.00 76.94 72 ALA A CA 1
ATOM 530 C C . ALA A 1 72 ? 5.533 7.455 -1.126 1.00 76.94 72 ALA A C 1
ATOM 532 O O . ALA A 1 72 ? 5.188 7.068 -2.234 1.00 76.94 72 ALA A O 1
ATOM 533 N N . VAL A 1 73 ? 5.510 6.639 -0.058 1.00 81.38 73 VAL A N 1
ATOM 534 C CA . VAL A 1 73 ? 5.038 5.231 -0.056 1.00 81.38 73 VAL A CA 1
ATOM 535 C C . VAL A 1 73 ? 3.750 5.049 -0.848 1.00 81.38 73 VAL A C 1
ATOM 537 O O . VAL A 1 73 ? 3.624 4.097 -1.602 1.00 81.38 73 VAL A O 1
ATOM 540 N N . TYR A 1 74 ? 2.781 5.953 -0.680 1.00 84.81 74 TYR A N 1
ATOM 541 C CA . TYR A 1 74 ? 1.545 5.884 -1.450 1.00 84.81 74 TYR A CA 1
ATOM 542 C C . TYR A 1 74 ? 1.840 5.911 -2.955 1.00 84.81 74 TYR A C 1
ATOM 544 O O . TYR A 1 74 ? 1.493 4.983 -3.675 1.00 84.81 74 TYR A O 1
ATOM 552 N N . HIS A 1 75 ? 2.524 6.947 -3.433 1.00 82.94 75 HIS A N 1
ATOM 553 C CA . HIS A 1 75 ? 2.786 7.110 -4.858 1.00 82.94 75 HIS A CA 1
ATOM 554 C C . HIS A 1 75 ? 3.752 6.049 -5.385 1.00 82.94 75 HIS A C 1
ATOM 556 O O . HIS A 1 75 ? 3.545 5.517 -6.472 1.00 82.94 75 HIS A O 1
ATOM 562 N N . SER A 1 76 ? 4.751 5.641 -4.607 1.00 81.81 76 SER A N 1
ATOM 563 C CA . SER A 1 76 ? 5.627 4.550 -5.012 1.00 81.81 76 SER A CA 1
ATOM 564 C C . SER A 1 76 ? 4.864 3.234 -5.158 1.00 81.81 76 SER A C 1
ATOM 566 O O . SER A 1 76 ? 5.109 2.534 -6.135 1.00 81.81 76 SER A O 1
ATOM 568 N N . VAL A 1 77 ? 3.895 2.932 -4.286 1.00 82.88 77 VAL A N 1
ATOM 569 C CA . VAL A 1 77 ? 3.036 1.739 -4.387 1.00 82.88 77 VAL A CA 1
ATOM 570 C C . VAL A 1 77 ? 2.034 1.852 -5.540 1.00 82.88 77 VAL A C 1
ATOM 572 O O . VAL A 1 77 ? 1.971 0.988 -6.409 1.00 82.88 77 VAL A O 1
ATOM 575 N N . TYR A 1 78 ? 1.241 2.913 -5.605 1.00 84.12 78 TYR A N 1
ATOM 576 C CA . TYR A 1 78 ? 0.146 2.974 -6.580 1.00 84.12 78 TYR A CA 1
ATOM 577 C C . TYR A 1 78 ? 0.596 3.395 -7.967 1.00 84.12 78 TYR A C 1
ATOM 579 O O . TYR A 1 78 ? 0.103 2.873 -8.962 1.00 84.12 78 TYR A O 1
ATOM 587 N N . GLU A 1 79 ? 1.535 4.328 -8.049 1.00 80.81 79 GLU A N 1
ATOM 588 C CA . GLU A 1 79 ? 1.979 4.861 -9.329 1.00 80.81 79 GLU A CA 1
ATOM 589 C C . GLU A 1 79 ? 3.207 4.115 -9.838 1.00 80.81 79 GLU A C 1
ATOM 591 O O . GLU A 1 79 ? 3.293 3.880 -11.035 1.00 80.81 79 GLU A O 1
ATOM 596 N N . GLY A 1 80 ? 4.143 3.725 -8.968 1.00 80.38 80 GLY A N 1
ATOM 597 C CA . GLY A 1 80 ? 5.348 2.990 -9.362 1.00 80.38 80 GLY A CA 1
ATOM 598 C C . GLY A 1 80 ? 5.118 1.484 -9.467 1.00 80.38 80 GLY A C 1
ATOM 599 O O . GLY A 1 80 ? 5.197 0.901 -10.545 1.00 80.38 80 GLY A O 1
ATOM 600 N N . MET A 1 81 ? 4.820 0.843 -8.340 1.00 84.69 81 MET A N 1
ATOM 601 C CA . MET A 1 81 ? 4.824 -0.612 -8.197 1.00 84.69 81 MET A CA 1
ATOM 602 C C . MET A 1 81 ? 3.784 -1.311 -9.084 1.00 84.69 81 MET A C 1
ATOM 604 O O . MET A 1 81 ? 4.097 -2.329 -9.701 1.00 84.69 81 MET A O 1
ATOM 608 N N . LEU A 1 82 ? 2.572 -0.758 -9.219 1.00 86.81 82 LEU A N 1
ATOM 609 C CA . LEU A 1 82 ? 1.546 -1.347 -10.092 1.00 86.81 82 LEU A CA 1
ATOM 610 C C . LEU A 1 82 ? 1.973 -1.400 -11.569 1.00 86.81 82 LEU A C 1
ATOM 612 O O . LEU A 1 82 ? 1.558 -2.309 -12.285 1.00 86.81 82 LEU A O 1
ATOM 616 N N . ARG A 1 83 ? 2.853 -0.499 -12.029 1.00 85.44 83 ARG A N 1
ATOM 617 C CA . ARG A 1 83 ? 3.395 -0.546 -13.401 1.00 85.44 83 ARG A CA 1
ATOM 618 C C . ARG A 1 83 ? 4.339 -1.713 -13.615 1.00 85.44 83 ARG A C 1
ATOM 620 O O . ARG A 1 83 ? 4.404 -2.239 -14.721 1.00 85.44 83 ARG A O 1
ATOM 627 N N . THR A 1 84 ? 5.033 -2.160 -12.572 1.00 88.44 84 THR A N 1
ATOM 628 C CA . THR A 1 84 ? 5.869 -3.359 -12.661 1.00 88.44 84 THR A CA 1
ATOM 629 C C . THR A 1 84 ? 5.042 -4.574 -13.053 1.00 88.44 84 THR A C 1
ATOM 631 O O . THR A 1 84 ? 5.533 -5.408 -13.800 1.00 88.44 84 THR A O 1
ATOM 634 N N . LEU A 1 85 ? 3.775 -4.654 -12.634 1.00 89.44 85 LEU A N 1
ATOM 635 C CA . LEU A 1 85 ? 2.893 -5.769 -12.995 1.00 89.44 85 LEU A CA 1
ATOM 636 C C . LEU A 1 85 ? 2.595 -5.827 -14.496 1.00 89.44 85 LEU A C 1
ATOM 638 O O . LEU A 1 85 ? 2.439 -6.918 -15.037 1.00 89.44 85 LEU A O 1
ATOM 642 N N . LEU A 1 86 ? 2.568 -4.675 -15.173 1.00 87.50 86 LEU A N 1
ATOM 643 C CA . LEU A 1 86 ? 2.348 -4.590 -16.620 1.00 87.50 86 LEU A CA 1
ATOM 644 C C . LEU A 1 86 ? 3.519 -5.158 -17.425 1.00 87.50 86 LEU A C 1
ATOM 646 O O . LEU A 1 86 ? 3.317 -5.689 -18.512 1.00 87.50 86 LEU A O 1
ATOM 650 N N . VAL A 1 87 ? 4.735 -5.047 -16.889 1.00 89.19 87 VAL A N 1
ATOM 651 C CA . VAL A 1 87 ? 5.972 -5.479 -17.560 1.00 89.19 87 VAL A CA 1
ATOM 652 C C . VAL A 1 87 ? 6.592 -6.726 -16.942 1.00 89.19 87 VAL A C 1
ATOM 654 O O . VAL A 1 87 ? 7.642 -7.188 -17.386 1.00 89.19 87 VAL A O 1
ATOM 657 N N . LEU A 1 88 ? 5.962 -7.278 -15.905 1.00 90.81 88 LEU A N 1
ATOM 658 C CA . LEU A 1 88 ? 6.461 -8.435 -15.175 1.00 90.81 88 LEU A CA 1
ATOM 659 C C . LEU A 1 88 ? 6.726 -9.639 -16.097 1.00 90.81 88 LEU A C 1
ATOM 661 O O . LEU A 1 88 ? 7.793 -10.238 -15.960 1.00 90.81 88 LEU A O 1
ATOM 665 N N . PRO A 1 89 ? 5.865 -9.972 -17.086 1.00 90.12 89 PRO A N 1
ATOM 666 C CA . PRO A 1 89 ? 6.161 -11.052 -18.026 1.00 90.12 89 PRO A CA 1
ATOM 667 C C . PRO A 1 89 ? 7.473 -10.843 -18.797 1.00 90.12 89 PRO A C 1
ATOM 669 O O . PRO A 1 89 ? 8.241 -11.786 -18.967 1.00 90.12 89 PRO A O 1
ATOM 672 N N . GLN A 1 90 ? 7.765 -9.618 -19.238 1.00 88.75 90 GLN A N 1
ATOM 673 C CA . GLN A 1 90 ? 8.990 -9.264 -19.962 1.00 88.75 90 GLN A CA 1
ATOM 674 C C . GLN A 1 90 ? 10.202 -9.295 -19.033 1.00 88.75 90 GLN A C 1
ATOM 676 O O . GLN A 1 90 ? 11.248 -9.825 -19.407 1.00 88.75 90 GLN A O 1
ATOM 681 N N . LEU A 1 91 ? 10.055 -8.782 -17.808 1.00 91.25 91 LEU A N 1
ATOM 682 C CA . LEU A 1 91 ? 11.105 -8.841 -16.793 1.00 91.25 91 LEU A CA 1
ATOM 683 C C . LEU A 1 91 ? 11.459 -10.289 -16.433 1.00 91.25 91 LEU A C 1
ATOM 685 O O . LEU A 1 91 ? 12.639 -10.575 -16.232 1.00 91.25 91 LEU A O 1
ATOM 689 N N . ASN A 1 92 ? 10.478 -11.193 -16.401 1.00 91.62 92 ASN A N 1
ATOM 690 C CA . ASN A 1 92 ? 10.691 -12.620 -16.148 1.00 91.62 92 ASN A CA 1
ATOM 691 C C . ASN A 1 92 ? 11.314 -13.337 -17.354 1.00 91.62 92 ASN A C 1
ATOM 693 O O . ASN A 1 92 ? 12.231 -14.133 -17.180 1.00 91.62 92 ASN A O 1
ATOM 697 N N . LYS A 1 93 ? 10.860 -13.030 -18.577 1.00 91.94 93 LYS A N 1
ATOM 698 C CA . LYS A 1 93 ? 11.410 -13.605 -19.819 1.00 91.94 93 LYS A CA 1
ATOM 699 C C . LYS A 1 93 ? 12.845 -13.161 -20.103 1.00 91.94 93 LYS A C 1
ATOM 701 O O . LYS A 1 93 ? 13.592 -13.911 -20.721 1.00 91.94 93 LYS A O 1
ATOM 706 N N . ASN A 1 94 ? 13.234 -11.958 -19.679 1.00 92.38 94 ASN A N 1
ATOM 707 C CA . ASN A 1 94 ? 14.572 -11.419 -19.904 1.00 92.38 94 ASN A CA 1
ATOM 708 C C . ASN A 1 94 ? 15.200 -10.917 -18.588 1.00 92.38 94 ASN A C 1
ATOM 710 O O . ASN A 1 94 ? 15.046 -9.742 -18.233 1.00 92.38 94 ASN A O 1
ATOM 714 N N . PRO A 1 95 ? 15.947 -11.781 -17.873 1.00 92.44 95 PRO A N 1
ATOM 715 C CA . PRO A 1 95 ? 16.656 -11.419 -16.644 1.00 92.44 95 PRO A CA 1
ATOM 716 C C . PRO A 1 95 ? 17.735 -10.339 -16.818 1.00 92.44 95 PRO A C 1
ATOM 718 O O . PRO A 1 95 ? 18.098 -9.692 -15.836 1.00 92.44 95 PRO A O 1
ATOM 721 N N . ALA A 1 96 ? 18.228 -10.113 -18.042 1.00 90.75 96 ALA A N 1
ATOM 722 C CA . ALA A 1 96 ? 19.227 -9.085 -18.331 1.00 90.75 96 ALA A CA 1
ATOM 723 C C . ALA A 1 96 ? 18.628 -7.670 -18.412 1.00 90.75 96 ALA A C 1
ATOM 725 O O . ALA A 1 96 ? 19.374 -6.696 -18.292 1.00 90.75 96 ALA A O 1
ATOM 726 N N . LEU A 1 97 ? 17.300 -7.533 -18.571 1.00 89.44 97 LEU A N 1
ATOM 727 C CA . LEU A 1 97 ? 16.644 -6.221 -18.558 1.00 89.44 97 LEU A CA 1
ATOM 728 C C . LEU A 1 97 ? 16.885 -5.520 -17.222 1.00 89.44 97 LEU A C 1
ATOM 730 O O . LEU A 1 97 ? 16.513 -6.036 -16.160 1.00 89.44 97 LEU A O 1
ATOM 734 N N . ARG A 1 98 ? 17.454 -4.318 -17.294 1.00 89.06 98 ARG A N 1
ATOM 735 C CA . ARG A 1 98 ? 17.605 -3.413 -16.155 1.00 89.06 98 ARG A CA 1
ATOM 736 C C . ARG A 1 98 ? 16.289 -2.701 -15.855 1.00 89.06 98 ARG A C 1
ATOM 738 O O . ARG A 1 98 ? 15.467 -2.493 -16.745 1.00 89.06 98 ARG A O 1
ATOM 745 N N . ILE A 1 99 ? 16.089 -2.325 -14.598 1.00 89.06 99 ILE A N 1
ATOM 746 C CA . ILE A 1 99 ? 14.879 -1.645 -14.129 1.00 89.06 99 ILE A CA 1
ATOM 747 C C . ILE A 1 99 ? 15.283 -0.274 -13.614 1.00 89.06 99 ILE A C 1
ATOM 749 O O . ILE A 1 99 ? 15.920 -0.172 -12.569 1.00 89.06 99 ILE A O 1
ATOM 753 N N . VAL A 1 100 ? 14.916 0.777 -14.335 1.00 85.81 100 VAL A N 1
ATOM 754 C CA . VAL A 1 100 ? 15.155 2.153 -13.902 1.00 85.81 100 VAL A CA 1
ATOM 755 C C . VAL A 1 100 ? 14.019 2.559 -12.972 1.00 85.81 100 VAL A C 1
ATOM 757 O O . VAL A 1 100 ? 12.882 2.755 -13.406 1.00 85.81 100 VAL A O 1
ATOM 760 N N . THR A 1 101 ? 14.315 2.627 -11.677 1.00 86.19 101 THR A N 1
ATOM 761 C CA . THR A 1 101 ? 13.370 3.025 -10.627 1.00 86.19 101 THR A CA 1
ATOM 762 C C . THR A 1 101 ? 14.119 3.565 -9.405 1.00 86.19 101 THR A C 1
ATOM 764 O O . THR A 1 101 ? 15.342 3.709 -9.424 1.00 86.19 101 THR A O 1
ATOM 767 N N . THR A 1 102 ? 13.392 3.892 -8.340 1.00 83.62 102 THR A N 1
ATOM 768 C CA . THR A 1 102 ? 13.985 4.303 -7.068 1.00 83.62 102 THR A CA 1
ATOM 769 C C . THR A 1 102 ? 14.542 3.103 -6.294 1.00 83.62 102 THR A C 1
ATOM 771 O O . THR A 1 102 ? 13.969 2.015 -6.300 1.00 83.62 102 THR A O 1
ATOM 774 N N . ASP A 1 103 ? 15.640 3.304 -5.576 1.00 85.25 103 ASP A N 1
ATOM 775 C CA . ASP A 1 103 ? 16.288 2.314 -4.710 1.00 85.25 103 ASP A CA 1
ATOM 776 C C . ASP A 1 103 ? 15.751 2.329 -3.269 1.00 85.25 103 ASP A C 1
ATOM 778 O O . ASP A 1 103 ? 16.325 1.717 -2.368 1.00 85.25 103 ASP A O 1
ATOM 782 N N . LYS A 1 104 ? 14.624 3.009 -3.029 1.00 85.12 104 LYS A N 1
ATOM 783 C CA . LYS A 1 104 ? 14.020 3.093 -1.696 1.00 85.12 104 LYS A CA 1
ATOM 784 C C . LYS A 1 104 ? 13.661 1.694 -1.170 1.00 85.12 104 LYS A C 1
ATOM 786 O O . LYS A 1 104 ? 13.129 0.873 -1.927 1.00 85.12 104 LYS A O 1
ATOM 791 N N . PRO A 1 105 ? 13.830 1.432 0.142 1.00 87.12 105 PRO A N 1
ATOM 792 C CA . PRO A 1 105 ? 13.625 0.103 0.721 1.00 87.12 105 PRO A CA 1
ATOM 793 C C . PRO A 1 105 ? 12.276 -0.543 0.383 1.00 87.12 105 PRO A C 1
ATOM 795 O O . PRO A 1 105 ? 12.222 -1.731 0.076 1.00 87.12 105 PRO A O 1
ATOM 798 N N . HIS A 1 106 ? 11.187 0.230 0.382 1.00 84.19 106 HIS A N 1
ATOM 799 C CA . HIS A 1 106 ? 9.852 -0.285 0.076 1.00 84.19 106 HIS A CA 1
ATOM 800 C C . HIS A 1 106 ? 9.710 -0.736 -1.391 1.00 84.19 106 HIS A C 1
ATOM 802 O O . HIS A 1 106 ? 9.067 -1.751 -1.650 1.00 84.19 106 HIS A O 1
ATOM 808 N N . MET A 1 107 ? 10.350 -0.042 -2.343 1.00 88.25 107 MET A N 1
ATOM 809 C CA . MET A 1 107 ? 10.373 -0.438 -3.757 1.00 88.25 107 MET A CA 1
ATOM 810 C C . MET A 1 107 ? 11.153 -1.739 -3.941 1.00 88.25 107 MET A C 1
ATOM 812 O O . MET A 1 107 ? 10.674 -2.674 -4.578 1.00 88.25 107 MET A O 1
ATOM 816 N N . LEU A 1 108 ? 12.323 -1.847 -3.307 1.00 91.00 108 LEU A N 1
ATOM 817 C CA . LEU A 1 108 ? 13.134 -3.064 -3.369 1.00 91.00 108 LEU A CA 1
ATOM 818 C C . LEU A 1 108 ? 12.408 -4.270 -2.760 1.00 91.00 108 LEU A C 1
ATOM 820 O O . LEU A 1 108 ? 12.436 -5.358 -3.331 1.00 91.00 108 LEU A O 1
ATOM 824 N N . GLN A 1 109 ? 11.725 -4.089 -1.627 1.00 90.06 109 GLN A N 1
ATOM 825 C CA . GLN A 1 109 ? 10.913 -5.150 -1.025 1.00 90.06 109 GLN A CA 1
ATOM 826 C C . GLN A 1 109 ? 9.771 -5.595 -1.942 1.00 90.06 109 GLN A C 1
ATOM 828 O O . GLN A 1 109 ? 9.516 -6.791 -2.056 1.00 90.06 109 GLN A O 1
ATOM 833 N N . PHE A 1 110 ? 9.119 -4.656 -2.626 1.00 90.06 110 PHE A N 1
ATOM 834 C CA . PHE A 1 110 ? 8.087 -4.976 -3.603 1.00 90.06 110 PHE A CA 1
ATOM 835 C C . PHE A 1 110 ? 8.621 -5.802 -4.772 1.00 90.06 110 PHE A C 1
ATOM 837 O O . PHE A 1 110 ? 8.050 -6.841 -5.096 1.00 90.06 110 PHE A O 1
ATOM 844 N N . LEU A 1 111 ? 9.748 -5.399 -5.361 1.00 92.12 111 LEU A N 1
ATOM 845 C CA . LEU A 1 111 ? 10.374 -6.158 -6.445 1.00 92.12 111 LEU A CA 1
ATOM 846 C C . LEU A 1 111 ? 10.721 -7.585 -5.999 1.00 92.12 111 LEU A C 1
ATOM 848 O O . LEU A 1 111 ? 10.434 -8.533 -6.726 1.00 92.12 111 LEU A O 1
ATOM 852 N N . ARG A 1 112 ? 11.229 -7.761 -4.772 1.00 92.88 112 ARG A N 1
ATOM 853 C CA . ARG A 1 112 ? 11.488 -9.097 -4.205 1.00 92.88 112 ARG A CA 1
ATOM 854 C C . ARG A 1 112 ? 10.219 -9.934 -4.068 1.00 92.88 112 ARG A C 1
ATOM 856 O O . ARG A 1 112 ? 10.259 -11.120 -4.374 1.00 92.88 112 ARG A O 1
ATOM 863 N N . VAL A 1 113 ? 9.104 -9.335 -3.644 1.00 90.44 113 VAL A N 1
ATOM 864 C CA . VAL A 1 113 ? 7.802 -10.026 -3.565 1.00 90.44 113 VAL A CA 1
ATOM 865 C C . VAL A 1 113 ? 7.329 -10.491 -4.944 1.00 90.44 113 VAL A C 1
ATOM 867 O O . VAL A 1 113 ? 6.757 -11.570 -5.052 1.00 90.44 113 VAL A O 1
ATOM 870 N N . LEU A 1 114 ? 7.630 -9.738 -6.005 1.00 90.56 114 LEU A N 1
ATOM 871 C CA . LEU A 1 114 ? 7.362 -10.154 -7.385 1.00 90.56 114 LEU A CA 1
ATOM 872 C C . LEU A 1 114 ? 8.384 -11.159 -7.950 1.00 90.56 114 LEU A C 1
ATOM 874 O O . LEU A 1 114 ? 8.287 -11.532 -9.116 1.00 90.56 114 LEU A O 1
ATOM 878 N N . GLY A 1 115 ? 9.374 -11.586 -7.161 1.00 92.62 115 GLY A N 1
ATOM 879 C CA . GLY A 1 115 ? 10.440 -12.482 -7.617 1.00 92.62 115 GLY A CA 1
ATOM 880 C C . GLY A 1 115 ? 11.476 -11.811 -8.523 1.00 92.62 115 GLY A C 1
ATOM 881 O O . GLY A 1 115 ? 12.232 -12.499 -9.205 1.00 92.62 115 GLY A O 1
ATOM 882 N N . ILE A 1 116 ? 11.535 -10.478 -8.540 1.00 94.06 116 ILE A N 1
ATOM 883 C CA . ILE A 1 116 ? 12.505 -9.715 -9.326 1.00 94.06 116 ILE A CA 1
ATOM 884 C C . ILE A 1 116 ? 13.801 -9.551 -8.522 1.00 94.06 116 ILE A C 1
ATOM 886 O O . ILE A 1 116 ? 13.798 -9.053 -7.395 1.00 94.06 116 ILE A O 1
ATOM 890 N N . ASP A 1 117 ? 14.931 -9.907 -9.137 1.00 95.38 117 ASP A N 1
ATOM 891 C CA . ASP A 1 117 ? 16.262 -9.649 -8.582 1.00 95.38 117 ASP A CA 1
ATOM 892 C C . ASP A 1 117 ? 16.538 -8.140 -8.488 1.00 95.38 117 ASP A C 1
ATOM 894 O O . ASP A 1 117 ? 16.678 -7.446 -9.499 1.00 95.38 117 ASP A O 1
ATOM 898 N N . THR A 1 118 ? 16.668 -7.627 -7.263 1.00 94.50 118 THR A N 1
ATOM 899 C CA . THR A 1 118 ? 16.908 -6.201 -7.007 1.00 94.50 118 THR A CA 1
ATOM 900 C C . THR A 1 118 ? 18.257 -5.702 -7.525 1.00 94.50 118 THR A C 1
ATOM 902 O O . THR A 1 118 ? 18.415 -4.500 -7.694 1.00 94.50 118 THR A O 1
ATOM 905 N N . ARG A 1 119 ? 19.211 -6.584 -7.862 1.00 94.12 119 ARG A N 1
ATOM 906 C CA . ARG A 1 119 ? 20.471 -6.202 -8.539 1.00 94.12 119 ARG A CA 1
ATOM 907 C C . ARG A 1 119 ? 20.248 -5.686 -9.964 1.00 94.12 119 ARG A C 1
ATOM 909 O O . ARG A 1 119 ? 21.148 -5.107 -10.571 1.00 94.12 119 ARG A O 1
ATOM 916 N N . ARG A 1 120 ? 19.050 -5.894 -10.518 1.00 92.06 120 ARG A N 1
ATOM 917 C CA . ARG A 1 120 ? 18.627 -5.342 -11.811 1.00 92.06 120 ARG A CA 1
ATOM 918 C C . ARG A 1 120 ? 18.202 -3.879 -11.712 1.00 92.06 120 ARG A C 1
ATOM 920 O O . ARG A 1 120 ? 18.092 -3.235 -12.754 1.00 92.06 120 ARG A O 1
ATOM 927 N N . VAL A 1 121 ? 17.960 -3.368 -10.502 1.00 90.56 121 VAL A N 1
ATOM 928 C CA . VAL A 1 121 ? 17.575 -1.973 -10.285 1.00 90.56 121 VAL A CA 1
ATOM 929 C C . VAL A 1 121 ? 18.761 -1.073 -10.594 1.00 90.56 121 VAL A C 1
ATOM 931 O O . VAL A 1 121 ? 19.825 -1.180 -9.990 1.00 90.56 121 VAL A O 1
ATOM 934 N N . VAL A 1 122 ? 18.553 -0.174 -11.544 1.00 86.00 122 VAL A N 1
ATOM 935 C CA . VAL A 1 122 ? 19.414 0.973 -11.796 1.00 86.00 122 VAL A CA 1
ATOM 936 C C . VAL A 1 122 ? 18.716 2.155 -11.153 1.00 86.00 122 VAL A C 1
ATOM 938 O O . VAL A 1 122 ? 17.563 2.447 -11.476 1.00 86.00 122 VAL A O 1
ATOM 941 N N . ARG A 1 123 ? 19.402 2.810 -10.215 1.00 79.25 123 ARG A N 1
ATOM 942 C CA . ARG A 1 123 ? 18.868 3.989 -9.541 1.00 79.25 123 ARG A CA 1
ATOM 943 C C . ARG A 1 123 ? 18.579 5.057 -10.592 1.00 79.25 123 ARG A C 1
ATOM 945 O O . ARG A 1 123 ? 19.501 5.599 -11.188 1.00 79.25 123 ARG A O 1
ATOM 952 N N . GLY A 1 124 ? 17.300 5.323 -10.823 1.00 65.25 124 GLY A N 1
ATOM 953 C CA . GLY A 1 124 ? 16.832 6.492 -11.548 1.00 65.25 124 GLY A CA 1
ATOM 954 C C . GLY A 1 124 ? 16.394 7.533 -10.530 1.00 65.25 124 GLY A C 1
ATOM 955 O O . GLY A 1 124 ? 15.565 7.243 -9.667 1.00 65.25 124 GLY A O 1
ATOM 956 N N . LEU A 1 125 ? 16.934 8.744 -10.609 1.00 54.81 125 LEU A N 1
ATOM 957 C CA . LEU A 1 125 ? 16.405 9.889 -9.872 1.00 54.81 125 LEU A CA 1
ATOM 958 C C . LEU A 1 125 ? 15.541 10.720 -10.824 1.00 54.81 125 LEU A C 1
ATOM 960 O O . LEU A 1 125 ? 16.053 11.488 -11.625 1.00 54.81 125 LEU A O 1
ATOM 964 N N . LEU A 1 126 ? 14.220 10.578 -10.715 1.00 52.16 126 LEU A N 1
ATOM 965 C CA . LEU A 1 126 ? 13.264 11.560 -11.225 1.00 52.16 126 LEU A CA 1
ATOM 966 C C . LEU A 1 126 ? 12.854 12.386 -10.013 1.00 52.16 126 LEU A C 1
ATOM 968 O O . LEU A 1 126 ? 12.002 11.982 -9.226 1.00 52.16 126 LEU A O 1
ATOM 972 N N . VAL A 1 127 ? 13.539 13.507 -9.816 1.00 42.91 127 VAL A N 1
ATOM 973 C CA . VAL A 1 127 ? 13.212 14.458 -8.754 1.00 42.91 127 VAL A CA 1
ATOM 974 C C . VAL A 1 127 ? 12.207 15.446 -9.325 1.00 42.91 127 VAL A C 1
ATOM 976 O O . VAL A 1 127 ? 12.560 16.336 -10.096 1.00 42.91 127 VAL A O 1
ATOM 979 N N . TYR A 1 128 ? 10.943 15.286 -8.946 1.00 41.84 128 TYR A N 1
ATOM 980 C CA . TYR A 1 128 ? 9.930 16.319 -9.115 1.00 41.84 128 TYR A CA 1
ATOM 981 C C . TYR A 1 128 ? 9.726 16.972 -7.743 1.00 41.84 128 TYR A C 1
ATOM 983 O O . TYR A 1 128 ? 9.328 16.301 -6.799 1.00 41.84 128 TYR A O 1
ATOM 991 N N . ALA A 1 129 ? 10.014 18.275 -7.651 1.00 34.34 129 ALA A N 1
ATOM 992 C CA . ALA A 1 129 ? 9.929 19.136 -6.458 1.00 34.34 129 ALA A CA 1
ATOM 993 C C . ALA A 1 129 ? 11.189 19.247 -5.568 1.00 34.34 129 ALA A C 1
ATOM 995 O O . ALA A 1 129 ? 11.197 18.870 -4.401 1.00 34.34 129 ALA A O 1
ATOM 996 N N . SER A 1 130 ? 12.248 19.848 -6.124 1.00 33.91 130 SER A N 1
ATOM 997 C CA . SER A 1 130 ? 13.021 20.969 -5.530 1.00 33.91 130 SER A CA 1
ATOM 998 C C . SER A 1 130 ? 14.332 21.166 -6.307 1.00 33.91 130 SER A C 1
ATOM 1000 O O . SER A 1 130 ? 15.402 20.749 -5.895 1.00 33.91 130 SER A O 1
ATOM 1002 N N . HIS A 1 131 ? 14.240 21.769 -7.495 1.00 36.78 131 HIS A N 1
ATOM 1003 C CA . HIS A 1 131 ? 15.355 22.361 -8.266 1.00 36.78 131 HIS A CA 1
ATOM 1004 C C . HIS A 1 131 ? 16.589 21.499 -8.629 1.00 36.78 131 HIS A C 1
ATOM 1006 O O . HIS A 1 131 ? 17.464 21.997 -9.336 1.00 36.78 131 HIS A O 1
ATOM 1012 N N . LYS A 1 132 ? 16.657 20.218 -8.255 1.00 36.25 132 LYS A N 1
ATOM 1013 C CA . LYS A 1 132 ? 17.739 19.300 -8.636 1.00 36.25 132 LYS A CA 1
ATOM 1014 C C . LYS A 1 132 ? 17.196 18.160 -9.482 1.00 36.25 132 LYS A C 1
ATOM 1016 O O . LYS A 1 132 ? 16.806 17.122 -8.964 1.00 36.25 132 LYS A O 1
ATOM 1021 N N . PHE A 1 133 ? 17.140 18.375 -10.791 1.00 40.59 133 PHE A N 1
ATOM 1022 C CA . PHE A 1 133 ? 16.900 17.301 -11.746 1.00 40.59 133 PHE A CA 1
ATOM 1023 C C . PHE A 1 133 ? 18.204 16.523 -11.909 1.00 40.59 133 PHE A C 1
ATOM 1025 O O . PHE A 1 133 ? 19.145 17.037 -12.506 1.00 40.59 133 PHE A O 1
ATOM 1032 N N . TYR A 1 134 ? 18.274 15.297 -11.396 1.00 38.91 134 TYR A N 1
ATOM 1033 C CA . TYR A 1 134 ? 19.389 14.422 -11.740 1.00 38.91 134 TYR A CA 1
ATOM 1034 C C . TYR A 1 134 ? 19.157 13.891 -13.148 1.00 38.91 134 TYR A C 1
ATOM 1036 O O . TYR A 1 134 ? 18.238 13.113 -13.409 1.00 38.91 134 TYR A O 1
ATOM 1044 N N . LYS A 1 135 ? 19.989 14.360 -14.072 1.00 42.66 135 LYS A N 1
ATOM 1045 C CA . LYS A 1 135 ? 20.051 13.843 -15.428 1.00 42.66 135 LYS A CA 1
ATOM 1046 C C . LYS A 1 135 ? 20.683 12.454 -15.360 1.00 42.66 135 LYS A C 1
ATOM 1048 O O . LYS A 1 135 ? 21.885 12.334 -15.166 1.00 42.66 135 LYS A O 1
ATOM 1053 N N . TYR A 1 136 ? 19.892 11.408 -15.561 1.00 42.81 136 TYR A N 1
ATOM 1054 C CA . TYR A 1 136 ? 20.455 10.209 -16.167 1.00 42.81 136 TYR A CA 1
ATOM 1055 C C . TYR A 1 136 ? 20.342 10.408 -17.670 1.00 42.81 136 TYR A C 1
ATOM 1057 O O . TYR A 1 136 ? 19.240 10.421 -18.217 1.00 42.81 136 TYR A O 1
ATOM 1065 N N . ASP A 1 137 ? 21.480 10.620 -18.331 1.00 42.41 137 ASP A N 1
ATOM 1066 C CA . ASP A 1 137 ? 21.565 10.460 -19.778 1.00 42.41 137 ASP A CA 1
ATOM 1067 C C . ASP A 1 137 ? 21.421 8.961 -20.046 1.00 42.41 137 ASP A C 1
ATOM 1069 O O . ASP A 1 137 ? 22.385 8.194 -20.055 1.00 42.41 137 ASP A O 1
ATOM 1073 N N . VAL A 1 138 ? 20.169 8.504 -20.096 1.00 46.97 138 VAL A N 1
ATOM 1074 C CA . VAL A 1 138 ? 19.846 7.122 -20.418 1.00 46.97 138 VAL A CA 1
ATOM 1075 C C . VAL A 1 138 ? 20.069 6.968 -21.924 1.00 46.97 138 VAL A C 1
ATOM 1077 O O . VAL A 1 138 ? 19.122 6.817 -22.683 1.00 46.97 138 VAL A O 1
ATOM 1080 N N . GLN A 1 139 ? 21.332 6.936 -22.359 1.00 43.44 139 GLN A N 1
ATOM 1081 C CA . GLN A 1 139 ? 21.738 6.346 -23.644 1.00 43.44 139 GLN A CA 1
ATOM 1082 C C . GLN A 1 139 ? 21.653 4.810 -23.593 1.00 43.44 139 GLN A C 1
ATOM 1084 O O . GLN A 1 139 ? 22.393 4.093 -24.263 1.00 43.44 139 GLN A O 1
ATOM 1089 N N . ALA A 1 140 ? 20.771 4.269 -22.752 1.00 45.94 140 ALA A N 1
ATOM 1090 C CA . ALA A 1 140 ? 20.409 2.874 -22.846 1.00 45.94 140 ALA A CA 1
ATOM 1091 C C . ALA A 1 140 ? 19.555 2.715 -24.105 1.00 45.94 140 ALA A C 1
ATOM 1093 O O . ALA A 1 140 ? 18.752 3.591 -24.437 1.00 45.94 140 ALA A O 1
ATOM 1094 N N . HIS A 1 141 ? 19.656 1.565 -24.763 1.00 55.31 141 HIS A N 1
ATOM 1095 C CA . HIS A 1 141 ? 18.618 1.129 -25.686 1.00 55.31 141 HIS A CA 1
ATOM 1096 C C . HIS A 1 141 ? 17.376 0.802 -24.848 1.00 55.31 141 HIS A C 1
ATOM 1098 O O . HIS A 1 141 ? 17.093 -0.358 -24.540 1.00 55.31 141 HIS A O 1
ATOM 1104 N N . VAL A 1 142 ? 16.672 1.841 -24.387 1.00 56.44 142 VAL A N 1
ATOM 1105 C CA . VAL A 1 142 ? 15.407 1.709 -23.675 1.00 56.44 142 VAL A CA 1
ATOM 1106 C C . VAL A 1 142 ? 14.476 1.019 -24.650 1.00 56.44 142 VAL A C 1
ATOM 1108 O O . VAL A 1 142 ? 14.116 1.585 -25.674 1.00 56.44 142 VAL A O 1
ATOM 1111 N N . ARG A 1 143 ? 14.148 -0.238 -24.360 1.00 60.31 143 ARG A N 1
ATOM 1112 C CA . ARG A 1 143 ? 13.196 -1.002 -25.164 1.00 60.31 143 ARG A CA 1
ATOM 1113 C C . ARG A 1 143 ? 11.780 -0.791 -24.679 1.00 60.31 143 ARG A C 1
ATOM 1115 O O . ARG A 1 143 ? 10.859 -1.005 -25.437 1.00 60.31 143 ARG A O 1
ATOM 1122 N N . LEU A 1 144 ? 11.583 -0.381 -23.427 1.00 64.38 144 LEU A N 1
ATOM 1123 C CA . LEU A 1 144 ? 10.250 -0.344 -22.848 1.00 64.38 144 LEU A CA 1
ATOM 1124 C C . LEU A 1 144 ? 10.072 0.857 -21.931 1.00 64.38 144 LEU A C 1
ATOM 1126 O O . LEU A 1 144 ? 10.613 0.910 -20.824 1.00 64.38 144 LEU A O 1
ATOM 1130 N N . ILE A 1 145 ? 9.265 1.807 -22.385 1.00 64.75 145 ILE A N 1
ATOM 1131 C CA . ILE A 1 145 ? 8.756 2.879 -21.535 1.0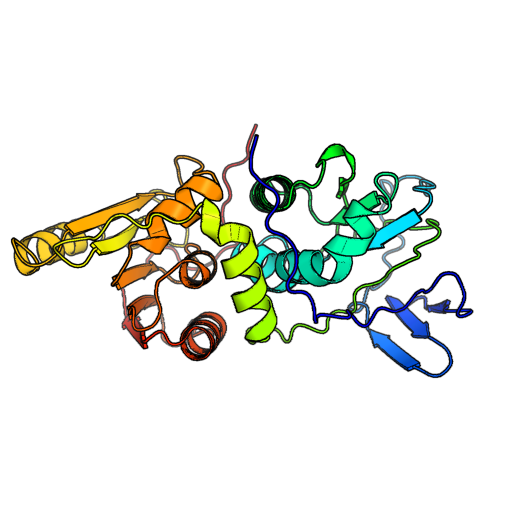0 64.75 145 ILE A CA 1
ATOM 1132 C C . ILE A 1 145 ? 7.332 2.495 -21.173 1.00 64.75 145 ILE A C 1
ATOM 1134 O O . ILE A 1 145 ? 6.493 2.317 -22.054 1.00 64.75 145 ILE A O 1
ATOM 1138 N N . VAL A 1 146 ? 7.061 2.356 -19.876 1.00 66.81 146 VAL A N 1
ATOM 1139 C CA . VAL A 1 146 ? 5.689 2.220 -19.388 1.00 66.81 146 VAL A CA 1
ATOM 1140 C C . VAL A 1 146 ? 5.171 3.636 -19.167 1.00 66.81 146 VAL A C 1
ATOM 1142 O O . VAL A 1 146 ? 5.599 4.276 -18.198 1.00 66.81 146 VAL A O 1
ATOM 1145 N N . PRO A 1 147 ? 4.320 4.174 -20.062 1.00 61.16 147 PRO A N 1
ATOM 1146 C CA . PRO A 1 147 ? 3.827 5.534 -19.918 1.00 61.16 147 PRO A CA 1
ATOM 1147 C C . PRO A 1 147 ? 3.138 5.725 -18.565 1.00 61.16 147 PRO A C 1
ATOM 1149 O O . PRO A 1 147 ? 2.661 4.775 -17.936 1.00 61.16 147 PRO A O 1
ATOM 1152 N N . ASN A 1 148 ? 3.093 6.980 -18.117 1.00 59.66 148 ASN A N 1
ATOM 1153 C CA . ASN A 1 148 ? 2.483 7.429 -16.865 1.00 59.66 148 ASN A CA 1
ATOM 1154 C C . ASN A 1 148 ? 0.940 7.341 -16.915 1.00 59.66 148 ASN A C 1
ATOM 1156 O O . ASN A 1 148 ? 0.242 8.317 -16.673 1.00 59.66 148 ASN A O 1
ATOM 1160 N N . GLY A 1 149 ? 0.405 6.183 -17.304 1.00 57.59 149 GLY A N 1
ATOM 1161 C CA . GLY A 1 149 ? -1.014 5.956 -17.572 1.00 57.59 149 GLY A CA 1
ATOM 1162 C C . GLY A 1 149 ? -1.845 5.620 -16.337 1.00 57.59 149 GLY A C 1
ATOM 1163 O O . GLY A 1 149 ? -3.019 5.310 -16.485 1.00 57.59 149 GLY A O 1
ATOM 1164 N N . ILE A 1 150 ? -1.260 5.647 -15.134 1.00 63.84 150 ILE A N 1
ATOM 1165 C CA . ILE A 1 150 ? -2.019 5.523 -13.885 1.00 63.84 150 ILE A CA 1
ATOM 1166 C C . ILE A 1 150 ? -2.367 6.948 -13.454 1.00 63.84 150 ILE A C 1
ATOM 1168 O O . ILE A 1 150 ? -1.459 7.660 -13.012 1.00 63.84 150 ILE A O 1
ATOM 1172 N N . PRO A 1 151 ? -3.633 7.391 -13.591 1.00 67.62 151 PRO A N 1
ATOM 1173 C CA . PRO A 1 151 ? -4.021 8.718 -13.155 1.00 67.62 151 PRO A CA 1
ATOM 1174 C C . PRO A 1 151 ? -3.673 8.869 -11.680 1.00 67.62 151 PRO A C 1
ATOM 1176 O O . PRO A 1 151 ? -3.938 7.973 -10.867 1.00 67.62 151 PRO A O 1
ATOM 1179 N N . HIS A 1 152 ? -3.068 10.004 -11.338 1.00 74.69 152 HIS A N 1
ATOM 1180 C CA . HIS A 1 152 ? -2.778 10.336 -9.955 1.00 74.69 152 HIS A CA 1
ATOM 1181 C C . HIS A 1 152 ? -4.040 10.118 -9.118 1.00 74.69 152 HIS A C 1
ATOM 1183 O O . HIS A 1 152 ? -5.115 10.596 -9.480 1.00 74.69 152 HIS A O 1
ATOM 1189 N N . SER A 1 153 ? -3.918 9.391 -8.006 1.00 78.31 153 SER A N 1
ATOM 1190 C CA . SER A 1 153 ? -5.039 9.157 -7.087 1.00 78.31 153 SER A CA 1
ATOM 1191 C C . SER A 1 153 ? -6.207 8.311 -7.626 1.00 78.31 153 SER A C 1
ATOM 1193 O O . SER A 1 153 ? -7.236 8.252 -6.960 1.00 78.31 153 SER A O 1
ATOM 1195 N N . ASN A 1 154 ? -6.088 7.650 -8.783 1.00 87.31 154 ASN A N 1
ATOM 1196 C CA . ASN A 1 154 ? -7.162 6.813 -9.335 1.00 87.31 154 ASN A CA 1
ATOM 1197 C C . ASN A 1 154 ? -6.609 5.580 -10.084 1.00 87.31 154 ASN A C 1
ATOM 1199 O O . ASN A 1 154 ? -6.700 5.502 -11.311 1.00 87.31 154 ASN A O 1
ATOM 1203 N N . PRO A 1 155 ? -5.965 4.631 -9.375 1.00 88.75 155 PRO A N 1
ATOM 1204 C CA . PRO A 1 155 ? -5.400 3.452 -10.017 1.00 88.75 155 PRO A CA 1
ATOM 1205 C C . PRO A 1 155 ? -6.490 2.521 -10.578 1.00 88.75 155 PRO A C 1
ATOM 1207 O O . PRO A 1 155 ? -7.476 2.269 -9.886 1.00 88.75 155 PRO A O 1
ATOM 1210 N N . PRO A 1 156 ? -6.310 1.941 -11.783 1.00 90.06 156 PRO A N 1
ATOM 1211 C CA . PRO A 1 156 ? -7.268 0.993 -12.345 1.00 90.06 156 PRO A CA 1
ATOM 1212 C C . PRO A 1 156 ? -7.516 -0.197 -11.414 1.00 90.06 156 PRO A C 1
ATOM 1214 O O . PRO A 1 156 ? -6.566 -0.842 -10.957 1.00 9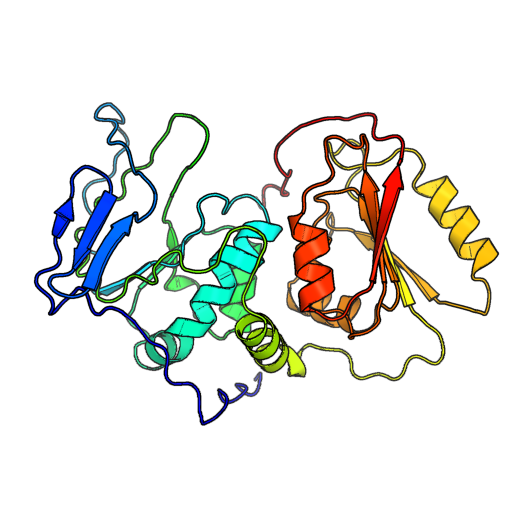0.06 156 PRO A O 1
ATOM 1217 N N . ARG A 1 157 ? -8.792 -0.530 -11.187 1.00 92.50 157 ARG A N 1
ATOM 1218 C CA . ARG A 1 157 ? -9.215 -1.656 -10.339 1.00 92.50 157 ARG A CA 1
ATOM 1219 C C . ARG A 1 157 ? -8.495 -2.957 -10.698 1.00 92.50 157 ARG A C 1
ATOM 1221 O O . ARG A 1 157 ? -8.007 -3.655 -9.817 1.00 92.50 157 ARG A O 1
ATOM 1228 N N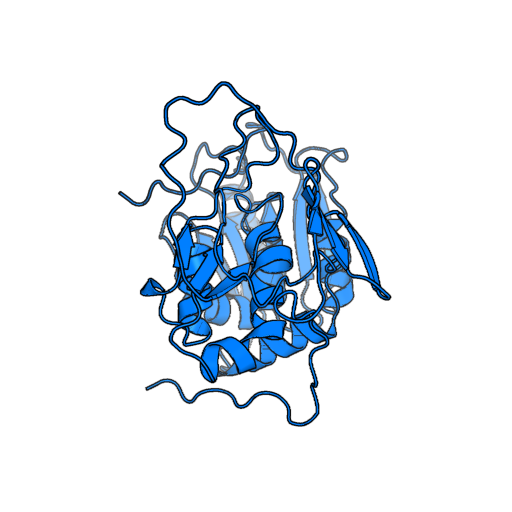 . GLN A 1 158 ? -8.363 -3.233 -11.991 1.00 90.94 158 GLN A N 1
ATOM 1229 C CA . GLN A 1 158 ? -7.746 -4.445 -12.522 1.00 90.94 158 GLN A CA 1
ATOM 1230 C C . GLN A 1 158 ? -6.284 -4.589 -12.083 1.00 90.94 158 GLN A C 1
ATOM 1232 O O . GLN A 1 158 ? -5.854 -5.691 -11.760 1.00 90.94 158 GLN A O 1
ATOM 1237 N N . LEU A 1 159 ? -5.522 -3.490 -12.010 1.00 90.00 159 LEU A N 1
ATOM 1238 C CA . LEU A 1 159 ? -4.135 -3.532 -11.532 1.00 90.00 159 LEU A CA 1
ATOM 1239 C C . LEU A 1 159 ? -4.056 -3.808 -10.032 1.00 90.00 159 LEU A C 1
ATOM 1241 O O . LEU A 1 159 ? -3.167 -4.537 -9.587 1.00 90.00 159 LEU A O 1
ATOM 1245 N N . LEU A 1 160 ? -4.993 -3.261 -9.256 1.00 92.56 160 LEU A N 1
ATOM 1246 C CA . LEU A 1 160 ? -5.097 -3.545 -7.826 1.00 92.56 160 LEU A CA 1
ATOM 1247 C C . LEU A 1 160 ? -5.451 -5.017 -7.586 1.00 92.56 160 LEU A C 1
ATOM 1249 O O . LEU A 1 160 ? -4.829 -5.663 -6.745 1.00 92.56 160 LEU A O 1
ATOM 1253 N N . ASP A 1 161 ? -6.402 -5.561 -8.345 1.00 92.81 161 ASP A N 1
ATOM 1254 C CA . ASP A 1 161 ? -6.801 -6.966 -8.245 1.00 92.81 161 ASP A CA 1
ATOM 1255 C C . ASP A 1 161 ? -5.675 -7.901 -8.689 1.00 92.81 161 ASP A C 1
ATOM 1257 O O . ASP A 1 161 ? -5.349 -8.840 -7.965 1.00 92.81 161 ASP A O 1
ATOM 1261 N N . MET A 1 162 ? -4.990 -7.598 -9.798 1.00 90.94 162 MET A N 1
ATOM 1262 C CA . MET A 1 162 ? -3.785 -8.326 -10.206 1.00 90.94 162 MET A CA 1
ATOM 1263 C C . MET A 1 162 ? -2.744 -8.342 -9.087 1.00 90.94 162 MET A C 1
ATOM 1265 O O . MET A 1 162 ? -2.195 -9.396 -8.768 1.00 90.94 162 MET A O 1
ATOM 1269 N N . PHE A 1 163 ? -2.488 -7.200 -8.445 1.00 91.06 163 PHE A N 1
ATOM 1270 C CA . PHE A 1 163 ? -1.555 -7.147 -7.326 1.00 91.06 163 PHE A CA 1
ATOM 1271 C C . PHE A 1 163 ? -2.010 -7.998 -6.134 1.00 91.06 163 PHE A C 1
ATOM 1273 O O . PHE A 1 163 ? -1.203 -8.714 -5.531 1.00 91.06 163 PHE A O 1
ATOM 1280 N N . ARG A 1 164 ? -3.304 -7.956 -5.792 1.00 92.31 164 ARG A N 1
ATOM 1281 C CA . ARG A 1 164 ? -3.889 -8.795 -4.734 1.00 92.31 164 ARG A CA 1
ATOM 1282 C C . ARG A 1 164 ? -3.752 -10.282 -5.066 1.00 92.31 164 ARG A C 1
ATOM 1284 O O . ARG A 1 164 ? -3.445 -11.051 -4.160 1.00 92.31 164 ARG A O 1
ATOM 1291 N N . CYS A 1 165 ? -3.882 -10.673 -6.335 1.00 92.06 165 CYS A N 1
ATOM 1292 C CA . CYS A 1 165 ? -3.619 -12.038 -6.796 1.00 92.06 165 CYS A CA 1
ATOM 1293 C C . CYS A 1 165 ? -2.145 -12.431 -6.618 1.00 92.06 165 CYS A C 1
ATOM 1295 O O . CYS A 1 165 ? -1.864 -13.460 -6.009 1.00 92.06 165 CYS A O 1
ATOM 1297 N N . TYR A 1 166 ? -1.197 -11.597 -7.063 1.00 89.69 166 TYR A N 1
ATOM 1298 C CA . TYR A 1 166 ? 0.241 -11.874 -6.905 1.00 89.69 166 TYR A CA 1
ATOM 1299 C C . TYR A 1 166 ? 0.673 -11.993 -5.443 1.00 89.69 166 TYR A C 1
ATOM 1301 O O . TYR A 1 166 ? 1.581 -12.751 -5.115 1.00 89.69 166 TYR A O 1
ATOM 1309 N N . THR A 1 167 ? 0.013 -11.253 -4.557 1.00 91.50 167 THR A N 1
ATOM 1310 C CA . THR A 1 167 ? 0.309 -11.254 -3.122 1.00 91.50 167 THR A CA 1
ATOM 1311 C C . THR A 1 167 ? -0.589 -12.188 -2.318 1.00 91.50 167 THR A C 1
ATOM 1313 O O . THR A 1 167 ? -0.477 -12.218 -1.094 1.00 91.50 167 THR A O 1
ATOM 1316 N N . ALA A 1 168 ? -1.450 -12.983 -2.961 1.00 93.25 168 ALA A N 1
ATOM 1317 C CA . ALA A 1 168 ? -2.436 -13.817 -2.276 1.00 93.25 168 ALA A CA 1
ATOM 1318 C C . ALA A 1 168 ? -1.797 -14.811 -1.295 1.00 93.25 168 ALA A C 1
ATOM 1320 O O . ALA A 1 168 ? -2.284 -14.961 -0.179 1.00 93.25 168 ALA A O 1
ATOM 1321 N N . SER A 1 169 ? -0.662 -15.414 -1.664 1.00 91.25 169 SER A N 1
ATOM 1322 C CA . SER A 1 169 ? 0.082 -16.360 -0.815 1.00 91.25 169 SER A CA 1
ATOM 1323 C C . SER A 1 169 ? 0.704 -15.725 0.435 1.00 91.25 169 SER A C 1
ATOM 1325 O O . SER A 1 169 ? 1.053 -16.429 1.381 1.00 91.25 169 SER A O 1
ATOM 1327 N N . LEU A 1 170 ? 0.848 -14.396 0.459 1.00 92.19 170 LEU A N 1
ATOM 1328 C CA . LEU A 1 170 ? 1.347 -13.641 1.610 1.00 92.19 170 LEU A CA 1
ATOM 1329 C C . LEU A 1 170 ? 0.232 -13.251 2.586 1.00 92.19 170 LEU A C 1
ATOM 1331 O O . LEU A 1 170 ? 0.515 -12.889 3.732 1.00 92.19 170 LEU A O 1
ATOM 1335 N N . ARG A 1 171 ? -1.027 -13.297 2.139 1.00 93.75 171 ARG A N 1
ATOM 1336 C CA . ARG A 1 171 ? -2.192 -12.928 2.945 1.00 93.75 171 ARG A CA 1
ATOM 1337 C C . ARG A 1 171 ? -2.434 -13.986 4.012 1.00 93.75 171 ARG A C 1
ATOM 1339 O O . ARG A 1 171 ? -2.224 -15.177 3.803 1.00 93.75 171 ARG A O 1
ATOM 1346 N N . SER A 1 172 ? -2.916 -13.542 5.164 1.00 88.69 172 SER A N 1
ATOM 1347 C CA . SER A 1 172 ? -3.437 -14.457 6.168 1.00 88.69 172 SER A CA 1
ATOM 1348 C C . SER A 1 172 ? -4.853 -14.861 5.779 1.00 88.69 172 SER A C 1
ATOM 1350 O O . SER A 1 172 ? -5.711 -14.005 5.580 1.00 88.69 172 SER A O 1
ATOM 1352 N N . THR A 1 173 ? -5.105 -16.163 5.714 1.00 83.81 173 THR A N 1
ATOM 1353 C CA . THR A 1 173 ? -6.445 -16.738 5.512 1.00 83.81 173 THR A CA 1
ATOM 1354 C C . THR A 1 173 ? -7.083 -17.197 6.820 1.00 83.81 173 THR A C 1
ATOM 1356 O O . THR A 1 173 ? -8.204 -17.696 6.811 1.00 83.81 173 THR A O 1
ATOM 1359 N N . ALA A 1 174 ? -6.383 -17.029 7.950 1.00 84.62 174 ALA A N 1
ATOM 1360 C CA . ALA A 1 174 ? -6.859 -17.454 9.258 1.00 84.62 174 ALA A CA 1
ATOM 1361 C C . ALA A 1 174 ? -8.193 -16.763 9.598 1.00 84.62 174 ALA A C 1
ATOM 1363 O O . ALA A 1 174 ? -8.199 -15.531 9.749 1.00 84.62 174 ALA A O 1
ATOM 1364 N N . PRO A 1 175 ? -9.293 -17.525 9.762 1.00 81.31 175 PRO A N 1
ATOM 1365 C CA . PRO A 1 175 ? -10.574 -16.969 10.169 1.00 81.31 175 PRO A CA 1
ATOM 1366 C C . PRO A 1 175 ? -10.400 -16.175 11.461 1.00 81.31 175 PRO A C 1
ATOM 1368 O O . PRO A 1 175 ? -9.779 -16.649 12.413 1.00 81.31 175 PRO A O 1
ATOM 1371 N N . GLN A 1 176 ? -10.919 -14.951 11.494 1.00 85.44 176 GLN A N 1
ATOM 1372 C CA . GLN A 1 176 ? -10.966 -14.169 12.723 1.00 85.44 176 GLN A CA 1
ATOM 1373 C C . GLN A 1 176 ? -12.372 -14.278 13.300 1.00 85.44 176 GLN A C 1
ATOM 1375 O O . GLN A 1 176 ? -13.339 -13.910 12.640 1.00 85.44 176 GLN A O 1
ATOM 1380 N N . ALA A 1 177 ? -12.479 -14.771 14.536 1.00 88.56 177 ALA A N 1
ATOM 1381 C CA . ALA A 1 177 ? -13.760 -14.860 15.240 1.00 88.56 177 ALA A CA 1
ATOM 1382 C C . ALA A 1 177 ? -14.376 -13.476 15.506 1.00 88.56 177 ALA A C 1
ATOM 1384 O O . ALA A 1 177 ? -15.588 -13.346 15.648 1.00 88.56 177 ALA A O 1
ATOM 1385 N N . VAL A 1 178 ? -13.534 -12.441 15.575 1.00 94.12 178 VAL A N 1
ATOM 1386 C CA . VAL A 1 178 ? -13.942 -11.050 15.772 1.00 94.12 178 VAL A CA 1
ATOM 1387 C C . VAL A 1 178 ? -13.177 -10.124 14.820 1.00 94.12 178 VAL A C 1
ATOM 1389 O O . VAL A 1 178 ? -12.036 -10.428 14.464 1.00 94.12 178 VAL A O 1
ATOM 1392 N N . PRO A 1 179 ? -13.753 -8.970 14.438 1.00 96.06 179 PRO A N 1
ATOM 1393 C CA . PRO A 1 179 ? -13.074 -7.968 13.622 1.00 96.06 179 PRO A CA 1
ATOM 1394 C C . PRO A 1 179 ? -11.728 -7.521 14.206 1.00 96.06 179 PRO A C 1
ATOM 1396 O O . PRO A 1 179 ? -11.567 -7.411 15.426 1.00 96.06 179 PRO A O 1
ATOM 1399 N N . VAL A 1 180 ? -10.774 -7.185 13.335 1.00 97.81 180 VAL A N 1
ATOM 1400 C CA . VAL A 1 180 ? -9.498 -6.570 13.735 1.00 97.81 180 VAL A CA 1
ATOM 1401 C C . VAL A 1 180 ? -9.518 -5.086 13.388 1.00 97.81 180 VAL A C 1
ATOM 1403 O O . VAL A 1 180 ? -9.752 -4.705 12.241 1.00 97.81 180 VAL A O 1
ATOM 1406 N N . ILE A 1 181 ? -9.227 -4.246 14.377 1.00 98.19 181 ILE A N 1
ATOM 1407 C CA . ILE A 1 181 ? -9.038 -2.807 14.208 1.00 98.19 181 ILE A CA 1
ATOM 1408 C C . ILE A 1 181 ? -7.547 -2.511 14.308 1.00 98.19 181 ILE A C 1
ATOM 1410 O O . ILE A 1 181 ? -6.936 -2.744 15.353 1.00 98.19 181 ILE A O 1
ATOM 1414 N N . ALA A 1 182 ? -6.963 -1.996 13.233 1.00 97.75 182 ALA A N 1
ATOM 1415 C CA . ALA A 1 182 ? -5.587 -1.528 13.219 1.00 97.75 182 ALA A CA 1
ATOM 1416 C C . ALA A 1 182 ? -5.547 -0.015 13.407 1.00 97.75 182 ALA A C 1
ATOM 1418 O O . ALA A 1 182 ? -6.198 0.721 12.671 1.00 97.75 182 ALA A O 1
ATOM 1419 N N . VAL A 1 183 ? -4.738 0.445 14.355 1.00 96.75 183 VAL A N 1
ATOM 1420 C CA . VAL A 1 183 ? -4.427 1.863 14.544 1.00 96.75 183 VAL A CA 1
ATOM 1421 C C . VAL A 1 183 ? -2.975 2.092 14.151 1.00 96.75 183 VAL A C 1
ATOM 1423 O O . VAL A 1 183 ? -2.070 1.509 14.747 1.00 96.75 183 VAL A O 1
ATOM 1426 N N . VAL A 1 184 ? -2.745 2.918 13.135 1.00 94.25 184 VAL A N 1
ATOM 1427 C CA . VAL A 1 184 ? -1.406 3.280 12.676 1.00 94.25 184 VAL A CA 1
ATOM 1428 C C . VAL A 1 184 ? -0.816 4.322 13.614 1.00 94.25 184 VAL A C 1
ATOM 1430 O O . VAL A 1 184 ? -1.356 5.415 13.783 1.00 94.25 184 VAL A O 1
ATOM 1433 N N . GLU A 1 185 ? 0.333 3.987 14.184 1.00 90.94 185 GLU A N 1
ATOM 1434 C CA . GLU A 1 185 ? 1.138 4.870 15.012 1.00 90.94 185 GLU A CA 1
ATOM 1435 C C . GLU A 1 185 ? 2.428 5.214 14.263 1.00 90.94 185 GLU A C 1
ATOM 1437 O O . GLU A 1 185 ? 3.170 4.347 13.785 1.00 90.94 185 GLU A O 1
ATOM 1442 N N . ARG A 1 186 ? 2.688 6.514 14.133 1.00 84.94 186 ARG A N 1
ATOM 1443 C CA . ARG A 1 186 ? 3.969 7.028 13.650 1.00 84.94 186 ARG A CA 1
ATOM 1444 C C . ARG A 1 186 ? 4.884 7.293 14.841 1.00 84.94 186 ARG A C 1
ATOM 1446 O O . ARG A 1 186 ? 4.421 7.392 15.973 1.00 84.94 186 ARG A O 1
ATOM 1453 N N . ARG A 1 187 ? 6.186 7.423 14.574 1.00 81.62 187 ARG A N 1
ATOM 1454 C CA . ARG A 1 187 ? 7.170 7.765 15.607 1.00 81.62 187 ARG A CA 1
ATOM 1455 C C . ARG A 1 187 ? 6.736 9.031 16.361 1.00 81.62 187 ARG A C 1
ATOM 1457 O O . ARG A 1 187 ? 6.218 9.951 15.709 1.00 81.62 187 ARG A O 1
ATOM 1464 N N . PRO A 1 188 ? 6.982 9.099 17.683 1.00 73.56 188 PRO A N 1
ATOM 1465 C CA . PRO A 1 188 ? 6.883 10.351 18.419 1.00 73.56 188 PRO A CA 1
ATOM 1466 C C . PRO A 1 188 ? 7.638 11.456 17.671 1.00 73.56 188 PRO A C 1
ATOM 1468 O O . PRO A 1 188 ? 8.699 11.199 17.104 1.00 73.56 188 PRO A O 1
ATOM 1471 N N . ASN A 1 189 ? 7.065 12.657 17.632 1.00 70.75 189 ASN A N 1
ATOM 1472 C CA . ASN A 1 189 ? 7.606 13.839 16.948 1.00 70.75 189 ASN A CA 1
ATOM 1473 C C . ASN A 1 189 ? 7.681 13.771 15.415 1.00 70.75 189 ASN A C 1
ATOM 1475 O O . ASN A 1 189 ? 8.142 14.727 14.798 1.00 70.75 189 ASN A O 1
ATOM 1479 N N . SER A 1 190 ? 7.201 12.705 14.766 1.00 77.62 190 SER A N 1
ATOM 1480 C CA . SER A 1 190 ? 7.037 12.758 13.309 1.00 77.62 190 SER A CA 1
ATOM 1481 C C . SER A 1 190 ? 5.966 13.787 12.927 1.00 77.62 190 SER A C 1
ATOM 1483 O O . SER A 1 190 ? 4.972 13.957 13.629 1.00 77.62 190 SER A O 1
ATOM 1485 N N . GLN A 1 191 ? 6.097 14.421 11.764 1.00 71.44 191 GLN A N 1
ATOM 1486 C CA . GLN A 1 191 ? 5.127 15.411 11.251 1.00 71.44 191 GLN A CA 1
ATOM 1487 C C . GLN A 1 191 ? 3.725 14.841 10.966 1.00 71.44 191 GLN A C 1
ATOM 1489 O O . GLN A 1 191 ? 2.824 15.528 10.499 1.00 71.44 191 GLN A O 1
ATOM 1494 N N . ARG A 1 192 ? 3.540 13.536 11.162 1.00 74.44 192 ARG A N 1
ATOM 1495 C CA . ARG A 1 192 ? 2.269 12.840 10.959 1.00 74.44 192 ARG A CA 1
ATOM 1496 C C . ARG A 1 192 ? 1.874 12.051 12.206 1.00 74.44 192 ARG A C 1
ATOM 1498 O O . ARG A 1 192 ? 1.151 11.066 12.095 1.00 74.44 192 ARG A O 1
ATOM 1505 N N . SER A 1 193 ? 2.371 12.438 13.384 1.00 79.69 193 SER A N 1
ATOM 1506 C CA . SER A 1 193 ? 1.853 11.963 14.668 1.00 79.69 193 SER A CA 1
ATOM 1507 C C . SER A 1 193 ? 0.640 12.785 15.108 1.00 79.69 193 SER A C 1
ATOM 1509 O O . SER A 1 193 ? 0.418 13.903 14.648 1.00 79.69 193 SER A O 1
ATOM 1511 N N . TYR A 1 194 ? -0.150 12.221 16.015 1.00 81.06 194 TYR A N 1
ATOM 1512 C CA . TYR A 1 194 ? -1.238 12.916 16.694 1.00 81.06 194 TYR A CA 1
ATOM 1513 C C . TYR A 1 194 ? -1.112 12.660 18.197 1.00 81.06 194 TYR A C 1
ATOM 1515 O O . TYR A 1 194 ? -0.846 11.531 18.619 1.00 81.06 194 TYR A O 1
ATOM 1523 N N . ASP A 1 195 ? -1.295 13.697 19.009 1.00 81.31 195 ASP A N 1
ATOM 1524 C CA . ASP A 1 195 ? -0.893 13.665 20.429 1.00 81.31 195 ASP A CA 1
ATOM 1525 C C . ASP A 1 195 ? -1.804 12.793 21.287 1.00 81.31 195 ASP A C 1
ATOM 1527 O O . ASP A 1 195 ? -1.435 12.293 22.348 1.00 81.31 195 ASP A O 1
ATOM 1531 N N . GLN A 1 196 ? -3.022 12.571 20.803 1.00 86.25 196 GLN A N 1
ATOM 1532 C CA . GLN A 1 196 ? -4.054 11.831 21.511 1.00 86.25 196 GLN A CA 1
ATOM 1533 C C . GLN A 1 196 ? -4.012 10.322 21.216 1.00 86.25 196 GLN A C 1
ATOM 1535 O O . GLN A 1 196 ? -4.992 9.629 21.487 1.00 86.25 196 GLN A O 1
ATOM 1540 N N . HIS A 1 197 ? -2.899 9.778 20.697 1.00 89.81 197 HIS A N 1
ATOM 1541 C CA . HIS A 1 197 ? -2.766 8.344 20.390 1.00 89.81 197 HIS A CA 1
ATOM 1542 C C . HIS A 1 197 ? -3.105 7.452 21.586 1.00 89.81 197 HIS A C 1
ATOM 1544 O O . HIS A 1 197 ? -3.963 6.575 21.484 1.00 89.81 197 HIS A O 1
ATOM 1550 N N . ASN A 1 198 ? -2.508 7.723 22.748 1.00 91.44 198 ASN A N 1
ATOM 1551 C CA . ASN A 1 198 ? -2.747 6.938 23.960 1.00 91.44 198 ASN A CA 1
ATOM 1552 C C . ASN A 1 198 ? -4.206 7.011 24.428 1.00 91.44 198 ASN A C 1
ATOM 1554 O O . ASN A 1 198 ? -4.779 5.996 24.835 1.00 91.44 198 ASN A O 1
ATOM 1558 N N . LEU A 1 199 ? -4.821 8.195 24.341 1.00 92.31 199 LEU A N 1
ATOM 1559 C CA . LEU A 1 199 ? -6.222 8.387 24.706 1.00 92.31 199 LEU A CA 1
ATOM 1560 C C . LEU A 1 199 ? -7.148 7.624 23.752 1.00 92.31 199 LEU A C 1
ATOM 1562 O O . LEU A 1 199 ? -8.003 6.873 24.226 1.00 92.31 199 LEU A O 1
ATOM 1566 N N . LEU A 1 200 ? -6.923 7.739 22.437 1.00 92.81 200 LEU A N 1
ATOM 1567 C CA . LEU A 1 200 ? -7.656 6.985 21.419 1.00 92.81 200 LEU A CA 1
ATOM 1568 C C . LEU A 1 200 ? -7.546 5.485 21.684 1.00 92.81 200 LEU A C 1
ATOM 1570 O O . LEU A 1 200 ? -8.559 4.798 21.757 1.00 92.81 200 LEU A O 1
ATOM 1574 N N . MET A 1 201 ? -6.330 4.971 21.877 1.00 95.56 201 MET A N 1
ATOM 1575 C CA . MET A 1 201 ? -6.103 3.547 22.120 1.00 95.56 201 MET A CA 1
ATOM 1576 C C . MET A 1 201 ? -6.809 3.060 23.385 1.00 95.56 201 MET A C 1
ATOM 1578 O O . MET A 1 201 ? -7.419 1.988 23.372 1.00 95.56 201 MET A O 1
ATOM 1582 N N . LYS A 1 202 ? -6.762 3.839 24.472 1.00 96.31 202 LYS A N 1
ATOM 1583 C CA . LYS A 1 202 ? -7.459 3.526 25.726 1.00 96.31 202 LYS A CA 1
ATOM 1584 C C . LYS A 1 202 ? -8.973 3.473 25.521 1.00 96.31 202 LYS A C 1
ATOM 1586 O O . LYS A 1 202 ? -9.609 2.502 25.935 1.00 96.31 202 LYS A O 1
ATOM 1591 N N . GLN A 1 203 ? -9.547 4.488 24.878 1.00 96.12 203 GLN A N 1
ATOM 1592 C CA . GLN A 1 203 ? -10.987 4.570 24.627 1.00 96.12 203 GLN A CA 1
ATOM 1593 C C . GLN A 1 203 ? -11.457 3.472 23.670 1.00 96.12 203 GLN A C 1
ATOM 1595 O O . GLN A 1 203 ? -12.436 2.791 23.963 1.00 96.12 203 GLN A O 1
ATOM 1600 N N . LEU A 1 204 ? -10.719 3.229 22.588 1.00 96.06 204 LEU A N 1
ATOM 1601 C CA . LEU A 1 204 ? -11.046 2.223 21.584 1.00 96.06 204 LEU A CA 1
ATOM 1602 C C . LEU A 1 204 ? -10.980 0.803 22.156 1.00 96.06 204 LEU A C 1
ATOM 1604 O O . LEU A 1 204 ? -11.916 0.029 21.974 1.00 96.06 204 LEU A O 1
ATOM 1608 N N . LYS A 1 205 ? -9.927 0.464 22.915 1.00 97.38 205 LYS A N 1
ATOM 1609 C CA . LYS A 1 205 ? -9.825 -0.838 23.602 1.00 97.38 205 LYS A CA 1
ATOM 1610 C C . LYS A 1 205 ? -10.961 -1.050 24.597 1.00 97.38 205 LYS A C 1
ATOM 1612 O O . LYS A 1 205 ? -11.505 -2.149 24.671 1.00 97.38 205 LYS A O 1
ATOM 1617 N N . ARG A 1 206 ? -11.334 -0.009 25.352 1.00 97.75 206 ARG A N 1
ATOM 1618 C CA . ARG A 1 206 ? -12.464 -0.071 26.288 1.00 97.75 206 ARG A CA 1
ATOM 1619 C C . ARG A 1 206 ? -13.783 -0.280 25.546 1.00 97.75 206 ARG A C 1
ATOM 1621 O O . ARG A 1 206 ? -14.539 -1.170 25.916 1.00 97.75 206 ARG A O 1
ATOM 1628 N N . ALA A 1 207 ? -14.041 0.512 24.508 1.00 97.38 207 ALA A N 1
ATOM 1629 C CA . ALA A 1 207 ? -15.273 0.444 23.730 1.00 97.38 207 ALA A CA 1
ATOM 1630 C C . ALA A 1 207 ? -15.421 -0.905 23.010 1.00 97.38 207 ALA A C 1
ATOM 1632 O O . ALA A 1 207 ? -16.508 -1.471 22.989 1.00 97.38 207 ALA A O 1
ATOM 1633 N N . MET A 1 208 ? -14.331 -1.464 22.486 1.00 97.69 208 MET A N 1
ATOM 1634 C CA . MET A 1 208 ? -14.356 -2.682 21.672 1.00 97.69 208 MET A CA 1
ATOM 1635 C C . MET A 1 208 ? -14.064 -3.971 22.447 1.00 97.69 208 MET A C 1
ATOM 1637 O O . MET A 1 208 ? -13.911 -5.030 21.836 1.00 97.69 208 MET A O 1
ATOM 1641 N N . LYS A 1 209 ? -14.013 -3.918 23.784 1.00 96.88 209 LYS A N 1
ATOM 1642 C CA . LYS A 1 209 ? -13.766 -5.092 24.633 1.00 96.88 209 LYS A CA 1
ATOM 1643 C C . LYS A 1 209 ? -14.766 -6.213 24.312 1.00 96.88 209 LYS A C 1
ATOM 1645 O O . LYS A 1 209 ? -15.972 -5.994 24.357 1.00 96.88 209 LYS A O 1
ATOM 1650 N N . GLY A 1 210 ? -14.248 -7.393 23.962 1.00 95.50 210 GLY A N 1
ATOM 1651 C CA . GLY A 1 210 ? -15.039 -8.575 23.584 1.00 95.50 210 GLY A CA 1
ATOM 1652 C C . GLY A 1 210 ? -15.688 -8.517 22.195 1.00 95.50 210 GLY A C 1
ATOM 1653 O O . GLY A 1 210 ? -16.272 -9.504 21.768 1.00 95.50 210 GLY A O 1
ATOM 1654 N N . ARG A 1 211 ? -15.579 -7.388 21.481 1.00 97.00 211 ARG A N 1
ATOM 1655 C CA . ARG A 1 211 ? -16.220 -7.163 20.174 1.00 97.00 211 ARG A CA 1
ATOM 1656 C C . ARG A 1 211 ? -15.233 -7.071 19.017 1.00 97.00 211 ARG A C 1
ATOM 1658 O O . ARG A 1 211 ? -15.607 -7.367 17.892 1.00 97.00 211 ARG A O 1
ATOM 1665 N N . ALA A 1 212 ? -13.997 -6.643 19.271 1.00 97.50 212 ALA A N 1
ATOM 1666 C CA . ALA A 1 212 ? -12.939 -6.595 18.267 1.00 97.50 212 ALA A CA 1
ATOM 1667 C C . ALA A 1 212 ? -11.548 -6.687 18.906 1.00 97.50 212 ALA A C 1
ATOM 1669 O O . ALA A 1 212 ? -11.351 -6.338 20.073 1.00 97.50 212 ALA A O 1
ATOM 1670 N N . ILE A 1 213 ? -10.561 -7.101 18.113 1.00 97.12 213 ILE A N 1
ATOM 1671 C CA . ILE A 1 213 ? -9.146 -7.053 18.488 1.00 97.12 213 ILE A CA 1
ATOM 1672 C C . ILE A 1 213 ? -8.575 -5.713 18.029 1.00 97.12 213 ILE A C 1
ATOM 1674 O O . ILE A 1 213 ? -8.530 -5.430 16.835 1.00 97.12 213 ILE A O 1
ATOM 1678 N N . VAL A 1 214 ? -8.090 -4.900 18.967 1.00 97.44 214 VAL A N 1
ATOM 1679 C CA . VAL A 1 214 ? -7.458 -3.608 18.661 1.00 97.44 214 VAL A CA 1
ATOM 1680 C C . VAL A 1 214 ? -5.936 -3.767 18.661 1.00 97.44 214 VAL A C 1
ATOM 1682 O O . VAL A 1 214 ? -5.340 -4.038 19.706 1.00 97.44 214 VAL A O 1
ATOM 1685 N N . LYS A 1 215 ? -5.301 -3.585 17.499 1.00 96.81 215 LYS A N 1
ATOM 1686 C CA . LYS A 1 215 ? -3.848 -3.694 17.299 1.00 96.81 215 LYS A CA 1
ATOM 1687 C C . LYS A 1 215 ? -3.247 -2.354 16.891 1.00 96.81 215 LYS A C 1
ATOM 1689 O O . LYS A 1 215 ? -3.875 -1.571 16.186 1.00 96.81 215 LYS A O 1
ATOM 1694 N N . VAL A 1 216 ? -2.006 -2.122 17.305 1.00 95.19 216 VAL A N 1
ATOM 1695 C CA . VAL A 1 216 ? -1.214 -0.973 16.856 1.00 95.19 216 VAL A CA 1
ATOM 1696 C C . VAL A 1 216 ? -0.280 -1.424 15.742 1.00 95.19 216 VAL A C 1
ATOM 1698 O O . VAL A 1 216 ? 0.401 -2.440 15.885 1.00 95.19 216 VAL A O 1
ATOM 1701 N N . TRP A 1 217 ? -0.239 -0.665 14.652 1.00 94.62 217 TRP A N 1
ATOM 1702 C CA . TRP A 1 217 ? 0.725 -0.839 13.573 1.00 94.62 217 TRP A CA 1
ATOM 1703 C C . TRP A 1 217 ? 1.777 0.265 13.637 1.00 94.62 217 TRP A C 1
ATOM 1705 O O . TRP A 1 217 ? 1.437 1.441 13.503 1.00 94.62 217 TRP A O 1
ATOM 1715 N N . ARG A 1 218 ? 3.048 -0.106 13.827 1.00 91.00 218 ARG A N 1
ATOM 1716 C CA . ARG A 1 218 ? 4.160 0.847 13.928 1.00 91.00 218 ARG A CA 1
ATOM 1717 C C . ARG A 1 218 ? 5.148 0.668 12.785 1.00 91.00 218 ARG A C 1
ATOM 1719 O O . ARG A 1 218 ? 5.657 -0.426 12.559 1.00 91.00 218 ARG A O 1
ATOM 1726 N N . TYR A 1 219 ? 5.457 1.766 12.102 1.00 80.88 219 TYR A N 1
ATOM 1727 C CA . TYR A 1 219 ? 6.450 1.785 11.021 1.00 80.88 219 TYR A CA 1
ATOM 1728 C C . TYR A 1 219 ? 7.895 1.909 11.507 1.00 80.88 219 TYR A C 1
ATOM 1730 O O . TYR A 1 219 ? 8.823 1.725 10.726 1.00 80.88 219 TYR A O 1
ATOM 1738 N N . ASP A 1 220 ? 8.104 2.227 12.782 1.00 78.25 220 ASP A N 1
ATOM 1739 C CA . ASP A 1 220 ? 9.437 2.376 13.365 1.00 78.25 220 ASP A CA 1
ATOM 1740 C C . ASP A 1 220 ? 10.240 1.071 13.397 1.00 78.25 220 ASP A C 1
ATOM 1742 O O . ASP A 1 220 ? 11.467 1.137 13.406 1.00 78.25 220 ASP A O 1
ATOM 1746 N N . ARG A 1 221 ? 9.553 -0.075 13.332 1.00 79.69 221 ARG A N 1
ATOM 1747 C CA . ARG A 1 221 ? 10.123 -1.428 13.271 1.00 79.69 221 ARG A CA 1
ATOM 1748 C C . ARG A 1 221 ? 10.545 -1.876 11.872 1.00 79.69 221 ARG A C 1
ATOM 1750 O O . ARG A 1 221 ? 10.936 -3.026 11.725 1.00 79.69 221 ARG A O 1
ATOM 1757 N N . ASN A 1 222 ? 10.451 -1.009 10.860 1.00 78.75 222 ASN A N 1
ATOM 1758 C CA . ASN A 1 222 ? 10.754 -1.344 9.464 1.00 78.75 222 ASN A CA 1
ATOM 1759 C C . ASN A 1 222 ? 10.071 -2.642 8.993 1.00 78.75 222 ASN A C 1
ATOM 1761 O O . ASN A 1 222 ? 10.758 -3.544 8.509 1.00 78.75 222 ASN A O 1
ATOM 1765 N N . PRO A 1 223 ? 8.735 -2.758 9.138 1.00 86.88 223 PRO A N 1
ATOM 1766 C CA . PRO A 1 223 ? 8.037 -3.970 8.741 1.00 86.88 223 PRO A CA 1
ATOM 1767 C C . PRO A 1 223 ? 8.290 -4.267 7.264 1.00 86.88 223 PRO A C 1
ATOM 1769 O O . PRO A 1 223 ? 8.311 -3.367 6.417 1.00 86.88 223 PRO A O 1
ATOM 1772 N N . THR A 1 224 ? 8.462 -5.544 6.954 1.00 90.56 224 THR A N 1
ATOM 1773 C CA . THR A 1 224 ? 8.541 -6.004 5.575 1.00 90.56 224 THR A CA 1
ATOM 1774 C C . THR A 1 224 ? 7.187 -5.846 4.881 1.00 90.56 224 THR A C 1
ATOM 1776 O O . THR A 1 224 ? 6.118 -5.844 5.507 1.00 90.56 224 THR A O 1
ATOM 1779 N N . LEU A 1 225 ? 7.203 -5.765 3.552 1.00 89.88 225 LEU A N 1
ATOM 1780 C CA . LEU A 1 225 ? 5.983 -5.770 2.749 1.00 89.88 225 LEU A CA 1
ATOM 1781 C C . LEU A 1 225 ? 5.146 -7.033 3.011 1.00 89.88 225 LEU A C 1
ATOM 1783 O O . LEU A 1 225 ? 3.930 -6.942 3.136 1.00 89.88 225 LEU A O 1
ATOM 1787 N N . ALA A 1 226 ? 5.787 -8.195 3.165 1.00 91.56 226 ALA A N 1
ATOM 1788 C CA . ALA A 1 226 ? 5.108 -9.452 3.482 1.00 91.56 226 ALA A CA 1
ATOM 1789 C C . ALA A 1 226 ? 4.375 -9.403 4.834 1.00 91.56 226 ALA A C 1
ATOM 1791 O O . ALA A 1 226 ? 3.225 -9.834 4.927 1.00 91.56 226 ALA A O 1
ATOM 1792 N N . GLU A 1 227 ? 5.002 -8.844 5.873 1.00 93.31 227 GLU A N 1
ATOM 1793 C CA . GLU A 1 227 ? 4.358 -8.644 7.179 1.00 93.31 227 GLU A CA 1
ATOM 1794 C C . GLU A 1 227 ? 3.194 -7.660 7.090 1.00 93.31 227 GLU A C 1
ATOM 1796 O O . GLU A 1 227 ? 2.138 -7.906 7.673 1.00 93.31 227 GLU A O 1
ATOM 1801 N N . SER A 1 228 ? 3.362 -6.585 6.316 1.00 93.31 228 SER A N 1
ATOM 1802 C CA . SER A 1 228 ? 2.310 -5.596 6.067 1.00 93.31 228 SER A CA 1
ATOM 1803 C C . SER A 1 228 ? 1.106 -6.246 5.378 1.00 93.31 228 SER A C 1
ATOM 1805 O O . SER A 1 228 ? -0.015 -6.139 5.874 1.00 93.31 228 SER A O 1
ATOM 1807 N N . ILE A 1 229 ? 1.330 -7.004 4.297 1.00 94.31 229 ILE A N 1
ATOM 1808 C CA . ILE A 1 229 ? 0.284 -7.756 3.584 1.00 94.31 229 ILE A CA 1
ATOM 1809 C C . ILE A 1 229 ? -0.448 -8.694 4.543 1.00 94.31 229 ILE A C 1
ATOM 1811 O O . ILE A 1 229 ? -1.678 -8.665 4.623 1.00 94.31 229 ILE A O 1
ATOM 1815 N N . ARG A 1 230 ? 0.299 -9.507 5.298 1.00 95.25 230 ARG A N 1
ATOM 1816 C CA . ARG A 1 230 ? -0.275 -10.478 6.232 1.00 95.25 230 ARG A CA 1
ATOM 1817 C C . ARG A 1 230 ? -1.126 -9.794 7.294 1.00 95.25 230 ARG A C 1
ATOM 1819 O O . ARG A 1 230 ? -2.251 -10.223 7.537 1.00 95.25 230 ARG A O 1
ATOM 1826 N N . PHE A 1 231 ? -0.618 -8.725 7.900 1.00 96.12 231 PHE A N 1
ATOM 1827 C CA . PHE A 1 231 ? -1.323 -7.989 8.941 1.00 96.12 231 PHE A CA 1
ATOM 1828 C C . PHE A 1 231 ? -2.596 -7.328 8.405 1.00 96.12 231 PHE A C 1
ATOM 1830 O O . PHE A 1 231 ? -3.682 -7.589 8.922 1.00 96.12 231 PHE A O 1
ATOM 1837 N N . PHE A 1 232 ? -2.486 -6.525 7.343 1.00 96.94 232 PHE A N 1
ATOM 1838 C CA . PHE A 1 232 ? -3.617 -5.759 6.815 1.00 96.94 232 PHE A CA 1
ATOM 1839 C C . PHE A 1 232 ? -4.658 -6.621 6.101 1.00 96.94 232 PHE A C 1
ATOM 1841 O O . PHE A 1 232 ? -5.820 -6.230 6.060 1.00 96.94 232 PHE A O 1
ATOM 1848 N N . SER A 1 233 ? -4.306 -7.832 5.654 1.00 96.69 233 SER A N 1
ATOM 1849 C CA . SER A 1 233 ? -5.283 -8.801 5.134 1.00 96.69 233 SER A CA 1
ATOM 1850 C C . SER A 1 233 ? -6.336 -9.259 6.146 1.00 96.69 233 SER A C 1
ATOM 1852 O O . SER A 1 233 ? -7.372 -9.769 5.733 1.00 96.69 233 SER A O 1
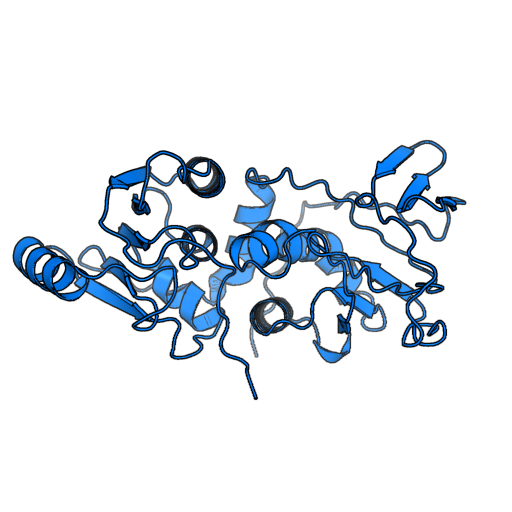ATOM 1854 N N . LEU A 1 234 ? -6.112 -9.032 7.445 1.00 96.62 234 LEU A N 1
ATOM 1855 C CA . LEU A 1 234 ? -7.060 -9.348 8.519 1.00 96.62 234 LEU A CA 1
ATOM 1856 C C . LEU A 1 234 ? -7.822 -8.123 9.042 1.00 96.62 234 LEU A C 1
ATOM 1858 O O . LEU A 1 234 ? -8.693 -8.266 9.895 1.00 96.62 234 LEU A O 1
ATOM 1862 N N . VAL A 1 235 ? -7.471 -6.914 8.594 1.00 97.56 235 VAL A N 1
ATOM 1863 C CA . VAL A 1 235 ? -7.959 -5.662 9.185 1.00 97.56 235 VAL A CA 1
ATOM 1864 C C . VAL A 1 235 ? -9.333 -5.297 8.631 1.00 97.56 235 VAL A C 1
ATOM 1866 O O . VAL A 1 235 ? -9.496 -5.031 7.442 1.00 97.56 235 VAL A O 1
ATOM 1869 N N . SER A 1 236 ? -10.317 -5.227 9.526 1.00 97.75 236 SER A N 1
ATOM 1870 C CA . SER A 1 236 ? -11.689 -4.799 9.233 1.00 97.75 236 SER A CA 1
ATOM 1871 C C . SER A 1 236 ? -11.858 -3.283 9.337 1.00 97.75 236 SER A C 1
ATOM 1873 O O . SER A 1 236 ? -12.690 -2.703 8.644 1.00 97.75 236 SER A O 1
ATOM 1875 N N . VAL A 1 237 ? -11.080 -2.632 10.209 1.00 98.19 237 VAL A N 1
ATOM 1876 C CA . VAL A 1 237 ? -11.068 -1.170 10.353 1.00 98.19 237 VAL A CA 1
ATOM 1877 C C . VAL A 1 237 ? -9.632 -0.674 10.46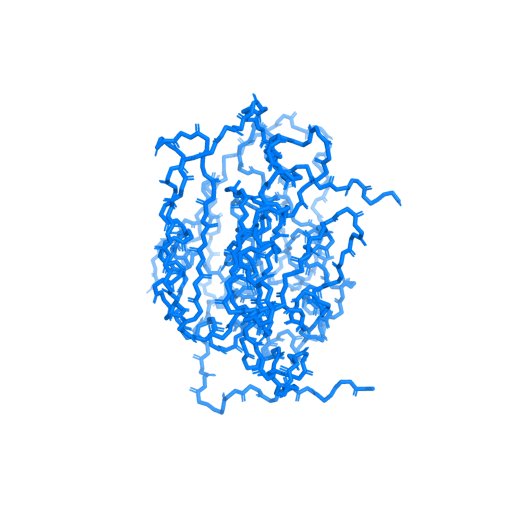4 1.00 98.19 237 VAL A C 1
ATOM 1879 O O . VAL A 1 237 ? -8.905 -1.078 11.370 1.00 98.19 237 VAL A O 1
ATOM 1882 N N . LEU A 1 238 ? -9.230 0.217 9.565 1.00 98.06 238 LEU A N 1
ATOM 1883 C CA . LEU A 1 238 ? -7.935 0.888 9.583 1.00 98.06 238 LEU A CA 1
ATOM 1884 C C . LEU A 1 238 ? -8.107 2.326 10.060 1.00 98.06 238 LEU A C 1
ATOM 1886 O O . LEU A 1 238 ? -8.830 3.091 9.438 1.00 98.06 238 LEU A O 1
ATOM 1890 N N . VAL A 1 239 ? -7.425 2.707 11.133 1.00 97.06 239 VAL A N 1
ATOM 1891 C CA . VAL A 1 239 ? -7.427 4.068 11.676 1.00 97.06 239 VAL A CA 1
ATOM 1892 C C . VAL A 1 239 ? -6.016 4.627 11.604 1.00 97.06 239 VAL A C 1
ATOM 1894 O O . VAL A 1 239 ? -5.069 3.949 11.998 1.00 97.06 239 VAL A O 1
ATOM 1897 N N . GLY A 1 240 ? -5.834 5.860 11.146 1.00 94.44 240 GLY A N 1
ATOM 1898 C CA . GLY A 1 240 ? -4.510 6.476 11.187 1.00 94.44 240 GLY A CA 1
ATOM 1899 C C . GLY A 1 240 ? -4.473 7.920 10.703 1.00 94.44 240 GLY A C 1
ATOM 1900 O O . GLY A 1 240 ? -5.438 8.389 10.106 1.00 94.44 240 GLY A O 1
ATOM 1901 N N . PRO A 1 241 ? -3.351 8.624 10.912 1.00 92.12 241 PRO A N 1
ATOM 1902 C CA . PRO A 1 241 ? -3.154 9.970 10.392 1.00 92.12 241 PRO A CA 1
ATOM 1903 C C . PRO A 1 241 ? -2.909 10.003 8.879 1.00 92.12 241 PRO A C 1
ATOM 1905 O O . PRO A 1 241 ? -2.258 9.120 8.312 1.00 92.12 241 PRO A O 1
ATOM 1908 N N . HIS A 1 242 ? -3.394 11.060 8.228 1.00 89.62 242 HIS A N 1
ATOM 1909 C CA . HIS A 1 242 ? -3.194 11.292 6.800 1.00 89.62 242 HIS A CA 1
ATOM 1910 C C . HIS A 1 242 ? -1.711 11.200 6.396 1.00 89.62 242 HIS A C 1
ATOM 1912 O O . HIS A 1 242 ? -0.827 11.855 6.957 1.00 89.62 242 HIS A O 1
ATOM 1918 N N . GLY A 1 243 ? -1.431 10.378 5.384 1.00 85.06 243 GLY A N 1
ATOM 1919 C CA . GLY A 1 243 ? -0.080 10.114 4.882 1.00 85.06 243 GLY A CA 1
ATOM 1920 C C . GLY A 1 243 ? 0.795 9.234 5.781 1.00 85.06 243 GLY A C 1
ATOM 1921 O O . GLY A 1 243 ? 1.991 9.125 5.540 1.00 85.06 243 GLY A O 1
ATOM 1922 N N . ALA A 1 244 ? 0.231 8.548 6.777 1.00 87.25 244 ALA A N 1
ATOM 1923 C CA . ALA A 1 244 ? 0.942 7.536 7.562 1.00 87.25 244 ALA A CA 1
ATOM 1924 C C . ALA A 1 244 ? 1.003 6.161 6.873 1.00 87.25 244 ALA A C 1
ATOM 1926 O O . ALA A 1 244 ? 0.984 5.135 7.540 1.00 87.25 244 ALA A O 1
ATOM 1927 N N . GLY A 1 245 ? 1.026 6.119 5.538 1.00 87.75 245 GLY A N 1
ATOM 1928 C CA . GLY A 1 245 ? 0.988 4.863 4.781 1.00 87.75 245 GLY A CA 1
ATOM 1929 C C . GLY A 1 245 ? -0.382 4.172 4.743 1.00 87.75 245 GLY A C 1
ATOM 1930 O O . GLY A 1 245 ? -0.455 3.040 4.281 1.00 87.75 245 GLY A O 1
ATOM 1931 N N . ILE A 1 246 ? -1.464 4.839 5.176 1.00 91.00 246 ILE A N 1
ATOM 1932 C CA . ILE A 1 246 ? -2.837 4.291 5.158 1.00 91.00 246 ILE A CA 1
ATOM 1933 C C . ILE A 1 246 ? -3.192 3.759 3.777 1.00 91.00 246 ILE A C 1
ATOM 1935 O O . ILE A 1 246 ? -3.524 2.583 3.659 1.00 91.00 246 ILE A O 1
ATOM 1939 N N . GLY A 1 247 ? -3.058 4.602 2.746 1.00 88.12 247 GLY A N 1
ATOM 1940 C CA . GLY A 1 247 ? -3.386 4.204 1.387 1.00 88.12 247 GLY A CA 1
ATOM 1941 C C . GLY A 1 247 ? -2.625 2.948 0.990 1.00 88.12 247 GLY A C 1
ATOM 1942 O 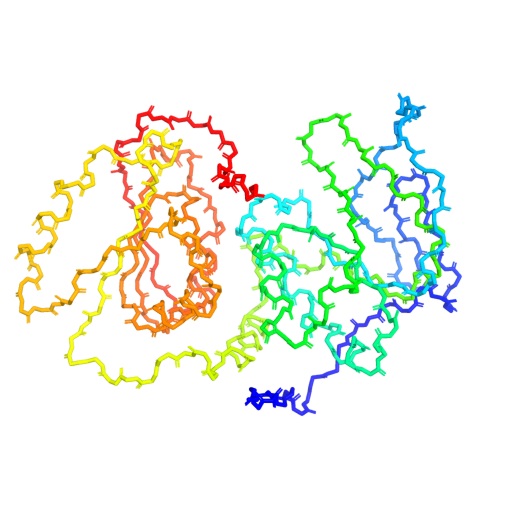O . GLY A 1 247 ? -3.276 1.968 0.677 1.00 88.12 247 GLY A O 1
ATOM 1943 N N . ALA A 1 248 ? -1.296 2.913 1.165 1.00 88.88 248 ALA A N 1
ATOM 1944 C CA . ALA A 1 248 ? -0.449 1.756 0.838 1.00 88.88 248 ALA A CA 1
ATOM 1945 C C . ALA A 1 248 ? -0.885 0.437 1.504 1.00 88.88 248 ALA A C 1
ATOM 1947 O O . ALA A 1 248 ? -0.647 -0.634 0.955 1.00 88.88 248 ALA A O 1
ATOM 1948 N N . ASN A 1 249 ? -1.545 0.501 2.661 1.00 93.12 249 ASN A N 1
ATOM 1949 C CA . ASN A 1 249 ? -2.049 -0.679 3.359 1.00 93.12 249 ASN A CA 1
ATOM 1950 C C . ASN A 1 249 ? -3.458 -1.095 2.912 1.00 93.12 249 ASN A C 1
ATOM 1952 O O . ASN A 1 249 ? -3.799 -2.275 2.997 1.00 93.12 249 ASN A O 1
ATOM 1956 N N . MET A 1 250 ? -4.282 -0.155 2.435 1.00 95.38 250 MET A N 1
ATOM 1957 C CA . MET A 1 250 ? -5.681 -0.400 2.055 1.00 95.38 250 MET A CA 1
ATOM 1958 C C . MET A 1 250 ? -5.823 -1.476 0.983 1.00 95.38 250 MET A C 1
ATOM 1960 O O . MET A 1 250 ? -6.736 -2.291 1.053 1.00 95.38 250 MET A O 1
ATOM 1964 N N . ILE A 1 251 ? -4.891 -1.540 0.028 1.00 94.31 251 ILE A N 1
ATOM 1965 C CA . ILE A 1 251 ? -4.888 -2.563 -1.034 1.00 94.31 251 ILE A CA 1
ATOM 1966 C C . ILE A 1 251 ? -4.844 -3.996 -0.483 1.00 94.31 251 ILE A C 1
ATOM 1968 O O . ILE A 1 251 ? -5.312 -4.946 -1.117 1.00 94.31 251 ILE A O 1
ATOM 1972 N N . HIS A 1 252 ? -4.310 -4.165 0.724 1.00 95.06 252 HIS A N 1
ATOM 1973 C CA . HIS A 1 252 ? -4.219 -5.456 1.384 1.00 95.06 252 HIS A CA 1
ATOM 1974 C C . HIS A 1 252 ? -5.467 -5.791 2.199 1.00 95.06 252 HIS A C 1
ATOM 1976 O O . HIS A 1 252 ? -5.689 -6.968 2.464 1.00 95.06 252 HIS A O 1
ATOM 1982 N N . MET A 1 253 ? -6.319 -4.822 2.531 1.00 97.19 253 MET A N 1
ATOM 1983 C CA . MET A 1 253 ? -7.522 -5.054 3.332 1.00 97.19 253 MET A CA 1
ATOM 1984 C C . MET A 1 253 ? -8.569 -5.893 2.577 1.00 97.19 253 MET A C 1
ATOM 1986 O O . MET A 1 253 ? -8.585 -5.895 1.340 1.00 97.19 253 MET A O 1
ATOM 1990 N N . PRO A 1 254 ? -9.418 -6.658 3.287 1.00 96.31 254 PRO A N 1
ATOM 1991 C CA . PRO A 1 254 ? -10.632 -7.244 2.717 1.00 96.31 254 PRO A CA 1
ATOM 1992 C C . PRO A 1 254 ? -11.591 -6.170 2.189 1.00 96.31 254 PRO A C 1
ATOM 1994 O O . PRO A 1 254 ? -11.605 -5.048 2.690 1.00 96.31 254 PRO A O 1
ATOM 1997 N N . GLU A 1 255 ? -12.405 -6.517 1.193 1.00 96.31 255 GLU A N 1
ATOM 1998 C CA . GLU A 1 255 ? -13.484 -5.630 0.728 1.00 96.31 255 GLU A CA 1
ATOM 1999 C C . GLU A 1 255 ? -14.553 -5.456 1.814 1.00 96.31 255 GLU A C 1
ATOM 2001 O O . GLU A 1 255 ? -14.716 -6.313 2.683 1.00 96.31 255 GLU A O 1
ATOM 2006 N N . GLY A 1 256 ? -15.258 -4.323 1.807 1.00 97.25 256 GLY A N 1
ATOM 2007 C CA . GLY A 1 256 ? -16.235 -3.957 2.839 1.00 97.25 256 GLY A CA 1
ATOM 2008 C C . GLY A 1 256 ? -15.625 -3.452 4.156 1.00 97.25 256 GLY A C 1
ATOM 2009 O O . GLY A 1 256 ? -16.347 -2.906 5.006 1.00 97.25 256 GLY A O 1
ATOM 2010 N N . SER A 1 257 ? -14.303 -3.572 4.330 1.00 98.00 257 SER A N 1
ATOM 2011 C CA . SER A 1 257 ? -13.584 -2.965 5.451 1.00 98.00 257 SER A CA 1
ATOM 2012 C C . SER A 1 257 ? -13.703 -1.435 5.439 1.00 98.00 257 SER A C 1
ATOM 2014 O O . SER A 1 257 ? -14.039 -0.810 4.431 1.00 98.00 257 SER A O 1
ATOM 2016 N N . SER A 1 258 ? -13.426 -0.822 6.587 1.00 98.38 258 SER A N 1
ATOM 2017 C CA . SER A 1 258 ? -13.522 0.626 6.778 1.00 98.38 258 SER A CA 1
ATOM 2018 C C . SER A 1 258 ? -12.156 1.263 7.007 1.00 98.38 258 SER A C 1
ATOM 2020 O O . SER A 1 258 ? -11.286 0.686 7.657 1.00 98.38 258 SER A O 1
ATOM 2022 N N . VAL A 1 259 ? -11.993 2.491 6.538 1.00 98.19 259 VAL A N 1
ATOM 2023 C CA . VAL A 1 259 ? -10.827 3.342 6.767 1.00 98.19 259 VAL A CA 1
ATOM 2024 C C . VAL A 1 259 ? -11.301 4.603 7.474 1.00 98.19 259 VAL A C 1
ATOM 2026 O O . VAL A 1 259 ? -12.241 5.244 7.020 1.00 98.19 259 VAL A O 1
ATOM 2029 N N . ILE A 1 260 ? -10.666 4.949 8.587 1.00 97.38 260 ILE A N 1
ATOM 2030 C CA . ILE A 1 260 ? -10.889 6.180 9.341 1.00 97.38 260 ILE A CA 1
ATOM 2031 C C . ILE A 1 260 ? -9.594 6.983 9.281 1.00 97.38 260 ILE A C 1
ATOM 2033 O O . ILE A 1 260 ? -8.616 6.698 9.978 1.00 97.38 260 ILE A O 1
ATOM 2037 N N . GLU A 1 261 ? -9.586 7.983 8.415 1.00 95.81 261 GLU A N 1
ATOM 2038 C CA . GLU A 1 261 ? -8.452 8.864 8.211 1.00 95.81 261 GLU A CA 1
ATOM 2039 C C . GLU A 1 261 ? -8.531 10.077 9.141 1.00 95.81 261 GLU A C 1
ATOM 2041 O O . GLU A 1 261 ? -9.505 10.830 9.140 1.00 95.81 261 GLU A O 1
ATOM 2046 N N . LEU A 1 262 ? -7.486 10.263 9.945 1.00 93.56 262 LEU A N 1
ATOM 2047 C CA . LEU A 1 262 ? -7.342 11.387 10.859 1.00 93.56 262 LEU A CA 1
ATOM 2048 C C . LEU A 1 262 ? -6.635 12.536 10.128 1.00 93.56 262 LEU A C 1
ATOM 2050 O O . LEU A 1 262 ? -5.472 12.401 9.726 1.00 93.56 262 LEU A O 1
ATOM 2054 N N . ILE A 1 263 ? -7.312 13.672 9.979 1.00 91.44 263 ILE A N 1
ATOM 2055 C CA . ILE A 1 263 ? -6.790 14.864 9.293 1.00 91.44 263 ILE A CA 1
ATOM 2056 C C . ILE A 1 263 ? -6.644 16.043 10.260 1.00 91.44 263 ILE A C 1
ATOM 2058 O O . ILE A 1 263 ? -7.512 16.289 11.093 1.00 91.44 263 ILE A O 1
ATOM 2062 N N . GLY A 1 264 ? -5.557 16.806 10.127 1.00 86.25 264 GLY A N 1
ATOM 2063 C CA . GLY A 1 264 ? -5.308 18.011 10.931 1.00 86.25 264 GLY A CA 1
ATOM 2064 C C . GLY A 1 264 ? -6.052 19.271 10.472 1.00 86.25 264 GLY A C 1
ATOM 2065 O O . GLY A 1 264 ? -6.031 20.292 11.156 1.00 86.25 264 GLY A O 1
ATOM 2066 N N . SER A 1 265 ? -6.640 19.248 9.275 1.00 85.38 265 SER A N 1
ATOM 2067 C CA . SER A 1 265 ? -7.431 20.343 8.696 1.00 85.38 265 SER A CA 1
ATOM 2068 C C . SER A 1 265 ? -8.233 19.814 7.504 1.00 85.38 265 SER A C 1
ATOM 2070 O O . SER A 1 265 ? -7.692 18.981 6.771 1.00 85.38 265 SER A O 1
ATOM 2072 N N . PRO A 1 266 ? -9.453 20.322 7.241 1.00 86.19 266 PRO A N 1
ATOM 2073 C CA . PRO A 1 266 ? -10.208 19.999 6.027 1.00 86.19 266 PRO A CA 1
ATOM 2074 C C . PRO A 1 266 ? -9.429 20.259 4.729 1.00 86.19 266 PRO A C 1
ATOM 2076 O O . PRO A 1 266 ? -9.614 19.547 3.751 1.00 86.19 266 PRO A O 1
ATOM 2079 N N . ALA A 1 267 ? -8.499 21.222 4.733 1.00 83.69 267 ALA A N 1
ATOM 2080 C CA . ALA A 1 267 ? -7.638 21.516 3.584 1.00 83.69 267 ALA A CA 1
ATOM 2081 C C . ALA A 1 267 ? -6.682 20.363 3.204 1.00 83.69 267 ALA A C 1
ATOM 2083 O O . ALA A 1 267 ? -6.129 20.369 2.110 1.00 83.69 267 ALA A O 1
ATOM 2084 N N . TYR A 1 268 ? -6.485 19.376 4.089 1.00 80.06 268 TYR A N 1
ATOM 2085 C CA . TYR A 1 268 ? -5.684 18.171 3.830 1.00 80.06 268 TYR A CA 1
ATOM 2086 C C . TYR A 1 268 ? -6.522 16.971 3.393 1.00 80.06 268 TYR A C 1
ATOM 2088 O O . TYR A 1 268 ? -6.027 15.841 3.381 1.00 80.06 268 TYR A O 1
ATOM 2096 N N . LEU A 1 269 ? -7.792 17.184 3.054 1.00 85.50 269 LEU A N 1
ATOM 2097 C CA . LEU A 1 269 ? -8.606 16.144 2.454 1.00 85.50 269 LEU A CA 1
ATOM 2098 C C . LEU A 1 269 ? -8.111 15.881 1.027 1.00 85.50 269 LEU A C 1
ATOM 2100 O O . LEU A 1 269 ? -8.543 16.516 0.067 1.00 85.50 269 LEU A O 1
ATOM 2104 N N . HIS A 1 270 ? -7.171 14.948 0.890 1.00 83.81 270 HIS A N 1
ATOM 2105 C CA . HIS A 1 270 ? -6.690 14.515 -0.413 1.00 83.81 270 HIS A CA 1
ATOM 2106 C C . HIS A 1 270 ? -7.586 13.395 -0.960 1.00 83.81 270 HIS A C 1
ATOM 2108 O O . HIS A 1 270 ? -7.795 12.389 -0.277 1.00 83.81 270 HIS A O 1
ATOM 2114 N N . PRO A 1 271 ? -8.066 13.500 -2.214 1.00 89.50 271 PRO A N 1
ATOM 2115 C CA . PRO A 1 271 ? -8.976 12.511 -2.791 1.00 89.50 271 PRO A CA 1
ATOM 2116 C C . PRO A 1 271 ? -8.319 11.142 -3.023 1.00 89.50 271 PRO A C 1
ATOM 2118 O O . PRO A 1 271 ? -9.022 10.173 -3.287 1.00 89.50 271 PRO A O 1
ATOM 2121 N N . CYS A 1 272 ? -6.992 11.030 -2.899 1.00 89.31 272 CYS A N 1
ATOM 2122 C CA . CYS A 1 272 ? -6.234 9.800 -3.127 1.00 89.31 272 CYS A CA 1
ATOM 2123 C C . CYS A 1 272 ? -6.746 8.602 -2.324 1.00 89.31 272 CYS A C 1
ATOM 2125 O O . CYS A 1 272 ? -7.079 7.570 -2.905 1.00 89.31 272 CYS A O 1
ATOM 2127 N N . ASN A 1 273 ? -6.870 8.748 -1.006 1.00 92.00 273 ASN A N 1
ATOM 2128 C CA . ASN A 1 273 ? -7.322 7.659 -0.146 1.00 92.00 273 ASN A CA 1
ATOM 2129 C C . ASN A 1 273 ? -8.824 7.392 -0.308 1.00 92.00 273 ASN A C 1
ATOM 2131 O O . ASN A 1 273 ? -9.239 6.242 -0.217 1.00 92.00 273 ASN A O 1
ATOM 2135 N N . ILE A 1 274 ? -9.627 8.418 -0.607 1.00 95.25 274 ILE A N 1
ATOM 2136 C CA . ILE A 1 274 ? -11.071 8.275 -0.847 1.00 95.25 274 ILE A CA 1
ATOM 2137 C C . ILE A 1 274 ? -11.314 7.459 -2.119 1.00 95.25 274 ILE A C 1
ATOM 2139 O O . ILE A 1 274 ? -12.011 6.448 -2.095 1.00 95.25 274 ILE A O 1
ATOM 2143 N N . ASN A 1 275 ? -10.691 7.864 -3.226 1.00 94.38 275 ASN A N 1
ATOM 2144 C CA . ASN A 1 275 ? -10.814 7.185 -4.510 1.00 94.38 275 ASN A CA 1
ATOM 2145 C C . ASN A 1 275 ? -10.307 5.751 -4.416 1.00 94.38 275 ASN A C 1
ATOM 2147 O O . ASN A 1 275 ? -10.997 4.825 -4.830 1.00 94.38 275 ASN A O 1
ATOM 2151 N N . LEU A 1 276 ? -9.128 5.551 -3.823 1.00 93.88 276 LEU A N 1
ATOM 2152 C CA . LEU A 1 276 ? -8.577 4.216 -3.651 1.00 93.88 276 LEU A CA 1
ATOM 2153 C C . LEU A 1 276 ? -9.491 3.333 -2.787 1.00 93.88 276 LEU A C 1
ATOM 2155 O O . LEU A 1 276 ? -9.685 2.166 -3.120 1.00 93.88 276 LEU A O 1
ATOM 2159 N N . ALA A 1 277 ? -10.077 3.873 -1.714 1.00 96.56 277 ALA A N 1
ATOM 2160 C CA . ALA A 1 277 ? -11.043 3.147 -0.895 1.00 96.56 277 ALA A CA 1
ATOM 2161 C C . ALA A 1 277 ? -12.270 2.737 -1.718 1.00 96.56 277 ALA A C 1
ATOM 2163 O O . ALA A 1 277 ? -12.621 1.560 -1.715 1.00 96.56 277 ALA A O 1
ATOM 2164 N N . ASN A 1 278 ? -12.850 3.660 -2.489 1.00 96.75 278 ASN A N 1
ATOM 2165 C CA . ASN A 1 278 ? -14.000 3.380 -3.351 1.00 96.75 278 ASN A CA 1
ATOM 2166 C C . ASN A 1 278 ? -13.697 2.281 -4.378 1.00 96.75 278 ASN A C 1
ATOM 2168 O O . ASN A 1 278 ? -14.469 1.336 -4.517 1.00 96.75 278 ASN A O 1
ATOM 2172 N N . ILE A 1 279 ? -12.549 2.361 -5.057 1.00 95.88 279 ILE A N 1
ATOM 2173 C CA . ILE A 1 279 ? -12.135 1.363 -6.054 1.00 95.88 279 ILE A CA 1
ATOM 2174 C C . ILE A 1 279 ? -11.980 -0.014 -5.397 1.00 95.88 279 ILE A C 1
ATOM 2176 O O . ILE A 1 279 ? -12.418 -1.018 -5.950 1.00 95.88 279 ILE A O 1
ATOM 2180 N N . LEU A 1 280 ? -11.397 -0.075 -4.199 1.00 96.06 280 LEU A N 1
ATOM 2181 C CA . LEU A 1 280 ? -11.201 -1.314 -3.440 1.00 96.06 280 LEU A CA 1
ATOM 2182 C C . LEU A 1 280 ? -12.477 -1.832 -2.748 1.00 96.06 280 LEU A C 1
ATOM 2184 O O . LEU A 1 280 ? -12.407 -2.844 -2.052 1.00 96.06 280 LEU A O 1
ATOM 2188 N N . GLY A 1 281 ? -13.624 -1.160 -2.901 1.00 97.38 281 GLY A N 1
ATOM 2189 C CA . GLY A 1 281 ? -14.865 -1.531 -2.214 1.00 97.38 281 GLY A CA 1
ATOM 2190 C C . GLY A 1 281 ? -14.799 -1.333 -0.695 1.00 97.38 281 GLY A C 1
ATOM 2191 O O . GLY A 1 281 ? -15.419 -2.082 0.058 1.00 97.38 281 GLY A O 1
ATOM 2192 N N . LEU A 1 282 ? -14.006 -0.368 -0.226 1.00 98.00 282 LEU A N 1
ATOM 2193 C CA . LEU A 1 282 ? -13.872 0.011 1.181 1.00 98.00 282 LEU A CA 1
ATOM 2194 C C . LEU A 1 282 ? -14.767 1.210 1.504 1.00 98.00 282 LEU A C 1
ATOM 2196 O O . LEU A 1 282 ? -15.090 2.021 0.641 1.00 98.00 282 LEU A O 1
ATOM 2200 N N . ARG A 1 283 ? -15.108 1.372 2.783 1.00 98.25 283 ARG A N 1
ATOM 2201 C CA . ARG A 1 283 ? -15.770 2.584 3.290 1.00 98.25 283 ARG A CA 1
ATOM 2202 C C . ARG A 1 283 ? -14.723 3.551 3.823 1.00 98.25 283 ARG A C 1
ATOM 2204 O O . ARG A 1 283 ? -13.928 3.162 4.675 1.00 98.25 283 ARG A O 1
ATOM 2211 N N . HIS A 1 284 ? -14.728 4.800 3.369 1.00 97.94 284 HIS A N 1
ATOM 2212 C CA . HIS A 1 284 ? -13.812 5.833 3.862 1.00 97.94 284 HIS A CA 1
ATOM 2213 C C . HIS A 1 284 ? -14.549 6.836 4.747 1.00 97.94 284 HIS A C 1
ATOM 2215 O O . HIS A 1 284 ? -15.618 7.329 4.396 1.00 97.94 284 HIS A O 1
ATOM 2221 N N . PHE A 1 285 ? -13.964 7.121 5.905 1.00 97.44 285 PHE A N 1
ATOM 2222 C CA . PHE A 1 285 ? -14.406 8.136 6.844 1.00 97.44 285 PHE A CA 1
ATOM 2223 C C . PHE A 1 285 ? -13.243 9.069 7.141 1.00 97.44 285 PHE A C 1
ATOM 2225 O O . PHE A 1 285 ? -12.096 8.640 7.270 1.00 97.44 285 PHE A O 1
ATOM 2232 N N . THR A 1 286 ? -13.562 10.342 7.324 1.00 95.69 286 THR A N 1
ATOM 2233 C CA . THR A 1 286 ? -12.592 11.364 7.702 1.00 95.69 286 THR A CA 1
ATOM 2234 C C . THR A 1 286 ? -12.965 11.924 9.064 1.00 95.69 286 THR A C 1
ATOM 2236 O O . THR A 1 286 ? -14.122 12.270 9.294 1.00 95.69 286 THR A O 1
ATOM 2239 N N . VAL A 1 287 ? -11.990 12.031 9.965 1.00 94.19 287 VAL A N 1
ATOM 2240 C CA . VAL A 1 287 ? -12.171 12.625 11.293 1.00 94.19 287 VAL A CA 1
ATOM 2241 C C . VAL A 1 287 ? -11.138 13.725 11.493 1.00 94.19 287 VAL A C 1
ATOM 2243 O O . VAL A 1 287 ? -9.941 13.515 11.291 1.00 94.19 287 VAL A O 1
ATOM 2246 N N . LEU A 1 288 ? -11.600 14.903 11.911 1.00 90.56 288 LEU A N 1
ATOM 2247 C CA . LEU A 1 288 ? -10.709 15.984 12.321 1.00 90.56 288 LEU A CA 1
ATOM 2248 C C . LEU A 1 288 ? -10.018 15.603 13.632 1.00 90.56 288 LEU A C 1
ATOM 2250 O O . LEU A 1 288 ? -10.672 15.279 14.621 1.00 90.56 288 LEU A O 1
ATOM 2254 N N . ALA A 1 289 ? -8.691 15.644 13.630 1.00 87.44 289 ALA A N 1
ATOM 2255 C CA . ALA A 1 289 ? -7.858 15.321 14.777 1.00 87.44 289 ALA A CA 1
ATOM 2256 C C . ALA A 1 289 ? -6.799 16.404 14.975 1.00 87.44 289 ALA A C 1
ATOM 2258 O O . ALA A 1 289 ? -6.277 16.957 14.009 1.00 87.44 289 ALA A O 1
ATOM 2259 N N . ASN A 1 290 ? -6.437 16.684 16.226 1.00 81.00 290 ASN A N 1
ATOM 2260 C CA . ASN A 1 290 ? -5.349 17.612 16.502 1.00 81.00 290 ASN A CA 1
ATOM 2261 C C . ASN A 1 290 ? -4.003 16.993 16.069 1.00 81.00 290 ASN A C 1
ATOM 2263 O O . ASN A 1 290 ? -3.580 15.971 16.614 1.00 81.00 290 ASN A O 1
ATOM 2267 N N . GLN A 1 291 ? -3.358 17.593 15.067 1.00 75.06 291 GLN A N 1
ATOM 2268 C CA . GLN A 1 291 ? -2.037 17.214 14.554 1.00 75.06 291 GLN A CA 1
ATOM 2269 C C . GLN A 1 291 ? -1.113 18.427 14.722 1.00 75.06 291 GLN A C 1
ATOM 2271 O O . GLN A 1 291 ? -1.125 19.308 13.856 1.00 75.06 291 GLN A O 1
ATOM 2276 N N . PRO A 1 292 ? -0.364 18.525 15.837 1.00 63.91 292 PRO A N 1
ATOM 2277 C CA . PRO A 1 292 ? 0.385 19.741 16.170 1.00 63.91 292 PRO A CA 1
ATOM 2278 C C . PRO A 1 292 ? 1.548 19.997 15.206 1.00 63.91 292 PRO A C 1
ATOM 2280 O O . PRO A 1 292 ? 1.838 21.141 14.871 1.00 63.91 292 PRO A O 1
ATOM 2283 N N . ASN A 1 293 ? 2.184 18.934 14.707 1.00 60.56 293 ASN A N 1
ATOM 2284 C CA . ASN A 1 293 ? 3.349 19.020 13.837 1.00 60.56 293 ASN A CA 1
ATOM 2285 C C . ASN A 1 293 ? 2.893 19.023 12.382 1.00 60.56 293 ASN A C 1
ATOM 2287 O O . ASN A 1 293 ? 2.987 18.016 11.689 1.00 60.56 293 ASN A O 1
ATOM 2291 N N . LYS A 1 294 ? 2.347 20.145 11.913 1.00 55.31 294 LYS A N 1
ATOM 2292 C CA . LYS A 1 294 ? 2.001 20.292 10.497 1.00 55.31 294 LYS A CA 1
ATOM 2293 C C . LYS A 1 294 ? 3.271 20.326 9.634 1.00 55.31 294 LYS A C 1
ATOM 2295 O O . LYS A 1 294 ? 4.212 21.043 9.938 1.00 55.31 294 LYS A O 1
ATOM 2300 N N . GLN A 1 295 ? 3.190 19.620 8.506 1.00 52.03 295 GLN A N 1
ATOM 2301 C CA . GLN A 1 295 ? 3.976 19.811 7.280 1.00 52.03 295 GLN A CA 1
ATOM 2302 C C . GLN A 1 295 ? 5.450 19.392 7.284 1.00 52.03 295 GLN A C 1
ATOM 2304 O O . GLN A 1 295 ? 6.362 20.164 7.556 1.00 52.03 295 GLN A O 1
ATOM 2309 N N . GLY A 1 296 ? 5.673 18.213 6.720 1.00 42.38 296 GLY A N 1
ATOM 2310 C CA . GLY A 1 296 ? 6.825 17.988 5.858 1.00 42.38 296 GLY A CA 1
ATOM 2311 C C . GLY A 1 296 ? 6.766 16.621 5.163 1.00 42.38 296 GLY A C 1
ATOM 2312 O O . GLY A 1 296 ? 5.753 15.900 5.258 1.00 42.38 296 GLY A O 1
ATOM 2313 N N . PRO A 1 297 ? 7.785 16.314 4.342 1.00 41.91 297 PRO A N 1
ATOM 2314 C CA . PRO A 1 297 ? 7.861 15.075 3.575 1.00 41.91 297 PRO A CA 1
ATOM 2315 C C . PRO A 1 297 ? 7.829 13.850 4.500 1.00 41.91 297 PRO A C 1
ATOM 2317 O O . PRO A 1 297 ? 8.099 13.940 5.691 1.00 41.91 297 PRO A O 1
ATOM 2320 N N . MET A 1 298 ? 7.445 12.680 3.978 1.00 40.75 298 MET A N 1
ATOM 2321 C CA . MET A 1 298 ? 7.484 11.466 4.797 1.00 40.75 298 MET A CA 1
ATOM 2322 C C . MET A 1 298 ? 8.911 11.194 5.278 1.00 40.75 298 MET A C 1
ATOM 2324 O O . MET A 1 298 ? 9.764 10.824 4.477 1.00 40.75 298 MET A O 1
ATOM 2328 N N . ASP A 1 299 ? 9.136 11.298 6.589 1.00 40.22 299 ASP A N 1
ATOM 2329 C CA . ASP A 1 299 ? 10.342 10.766 7.217 1.00 40.22 299 ASP A CA 1
ATOM 2330 C C . ASP A 1 299 ? 10.338 9.243 7.065 1.00 40.22 299 ASP A C 1
ATOM 2332 O O . ASP A 1 299 ? 9.566 8.517 7.716 1.00 40.22 299 ASP A O 1
ATOM 2336 N N . PHE A 1 300 ? 11.187 8.750 6.170 1.00 41.06 300 PHE A N 1
ATOM 2337 C CA . PHE A 1 300 ? 11.627 7.367 6.212 1.00 41.06 300 PHE A CA 1
ATOM 2338 C C . PHE A 1 300 ? 12.763 7.269 7.216 1.00 41.06 300 PHE A C 1
ATOM 2340 O O . PHE A 1 300 ? 13.568 8.195 7.317 1.00 41.06 300 PHE A O 1
ATOM 2347 N N . PRO A 1 301 ? 12.880 6.151 7.943 1.00 38.16 301 PRO A N 1
ATOM 2348 C CA . PRO A 1 301 ? 14.156 5.843 8.552 1.00 38.16 301 PRO A CA 1
ATOM 2349 C C . PRO A 1 301 ? 15.218 5.874 7.454 1.00 38.16 301 PRO A C 1
ATOM 2351 O O . PRO A 1 301 ? 15.090 5.163 6.455 1.00 38.16 301 PRO A O 1
ATOM 2354 N N . ASN A 1 302 ? 16.253 6.689 7.649 1.00 33.22 302 ASN A N 1
ATOM 2355 C CA . ASN A 1 302 ? 17.530 6.431 7.011 1.00 33.22 302 ASN A CA 1
ATOM 2356 C C . ASN A 1 302 ? 17.899 4.998 7.401 1.00 33.22 302 ASN A C 1
ATOM 2358 O O . ASN A 1 302 ? 18.120 4.706 8.575 1.00 33.22 302 ASN A O 1
ATOM 2362 N N . VAL A 1 303 ? 17.832 4.086 6.435 1.00 31.02 303 VAL A N 1
ATOM 2363 C CA . VAL A 1 303 ? 18.408 2.754 6.583 1.00 31.02 303 VAL A CA 1
ATOM 2364 C C . VAL A 1 303 ? 19.896 2.962 6.339 1.00 31.02 303 VAL A C 1
ATOM 2366 O O . VAL A 1 303 ? 20.324 3.004 5.189 1.00 31.02 303 VAL A O 1
ATOM 2369 N N . THR A 1 304 ? 20.629 3.248 7.412 1.00 30.34 304 THR A N 1
ATOM 2370 C CA . THR A 1 304 ? 22.087 3.086 7.466 1.00 30.34 304 THR A CA 1
ATOM 2371 C C . THR A 1 304 ? 22.422 1.615 7.600 1.00 30.34 304 THR A C 1
ATOM 2373 O O . THR A 1 304 ? 21.743 0.964 8.431 1.00 30.34 304 THR A O 1
#

Foldseek 3Di:
DDPFQDQDPPDDFDWAQPLPQVWDQDQQRWTQGPPPGIARLDGDHDDPPDPPLDDADALAEEEEQEDLPCLFLLCCQQQRLLLCLSCLVVCVVDVSYAYAYAPDPQNLLSCVLNVRDCVSYDHDDNHDDDPDGRDNPHPYSHRTYSGSPQPQLAGDLVSLVSVCSSLVVLADPDDDPAAEEEEEAEDPPDLQHAPCPVVCQVVVCVVCPVHYHYYYDYCVVVDRPSRLLHVQCRHQEYEGEPSSCQLVSLSSHQAAGEYEYEYQDPVSPDSNSVNSCVSSNYHYHYDYGHRPNHDDGDDDPPPD